Protein AF-A0A1I7KL78-F1 (afdb_monomer)

Solvent-accessible surface area (backbone atoms only — not comparable to full-atom values): 10715 Å² total; per-residue (Å²): 134,83,85,74,72,64,70,59,56,56,51,52,52,51,52,53,52,53,50,54,53,52,63,67,54,58,67,35,45,45,100,84,68,46,76,31,66,70,49,52,53,49,50,42,54,36,50,36,64,37,76,49,54,70,69,55,48,49,52,50,53,52,50,35,46,75,70,71,41,46,68,64,50,51,61,54,50,69,71,51,58,48,54,54,22,47,30,50,70,77,41,77,68,66,90,83,50,57,62,64,36,56,37,47,57,56,47,80,70,45,77,60,73,70,32,36,53,47,30,52,54,35,41,48,55,33,49,76,63,75,39,52,56,81,77,34,71,68,34,52,33,60,18,46,52,88,57,87,60,69,88,39,60,65,56,45,45,55,51,27,53,56,50,49,55,42,57,76,70,64,60,58,58,72,58,52,48,53,49,35,52,52,51,31,50,60,50,35,72,102

Nearest PDB structures (foldseek):
  1gxb-assembly2_C  TM=2.716E-01  e=6.181E+00  Saccharolobus solfataricus
  1gxb-assembly2_B-3  TM=2.527E-01  e=7.254E+00  Saccharolobus solfataricus

Secondary structure (DSSP, 8-state):
-----HHHHHHHHHHHHHHHHHHHHTTSB-TTS-B-HHHHHHHHHHHHTT-S-HHHHHHHHHHHHHTT-HHHHHHHHTTS-HHHHHHHHH-SPPTT-SSEEEEESS-SS-SHHHHHHHHHHHHHHHHHTT--TTT-GGGEEEEESS-TTTTSHHHHHHHHHHHHHHHHTT--HHHHHHHHHHHHHHHHT-

Structure (mmCIF, N/CA/C/O backbone):
data_AF-A0A1I7KL78-F1
#
_entry.id   AF-A0A1I7KL78-F1
#
loop_
_atom_site.group_PDB
_atom_site.id
_atom_site.type_symbol
_atom_site.label_atom_id
_atom_site.label_alt_id
_atom_site.label_comp_id
_atom_site.label_asym_id
_atom_site.label_entity_id
_atom_site.label_seq_id
_atom_site.pdbx_PDB_ins_code
_atom_site.Cartn_x
_atom_site.Cartn_y
_atom_site.Cartn_z
_atom_site.occupancy
_atom_site.B_iso_or_equiv
_atom_site.auth_seq_id
_atom_site.auth_comp_id
_atom_site.auth_asym_id
_atom_site.auth_atom_id
_atom_site.pdbx_PDB_model_num
ATOM 1 N N . GLU A 1 1 ? -26.137 -38.778 -2.506 1.00 41.75 1 GLU A N 1
ATOM 2 C CA . GLU A 1 1 ? -25.211 -37.646 -2.696 1.00 41.75 1 GLU A CA 1
ATOM 3 C C . GLU A 1 1 ? -25.656 -36.525 -1.766 1.00 41.75 1 GLU A C 1
ATOM 5 O O . GLU A 1 1 ? -26.797 -36.093 -1.874 1.00 41.75 1 GLU A O 1
ATOM 10 N N . LYS A 1 2 ? -24.859 -36.178 -0.748 1.00 43.00 2 LYS A N 1
ATOM 11 C CA . LYS A 1 2 ? -25.176 -35.071 0.168 1.00 43.00 2 LYS A CA 1
ATOM 12 C C . LYS A 1 2 ? -24.763 -33.779 -0.532 1.00 43.00 2 LYS A C 1
ATOM 14 O O . LYS A 1 2 ? -23.576 -33.582 -0.769 1.00 43.00 2 LYS A O 1
ATOM 19 N N . VAL A 1 3 ? -25.731 -32.928 -0.856 1.00 44.84 3 VAL A N 1
ATOM 20 C CA . VAL A 1 3 ? -25.474 -31.522 -1.177 1.00 44.84 3 VAL A CA 1
ATOM 21 C C . VAL A 1 3 ? -24.979 -30.889 0.123 1.00 44.84 3 VAL A C 1
ATOM 23 O O . VAL A 1 3 ? -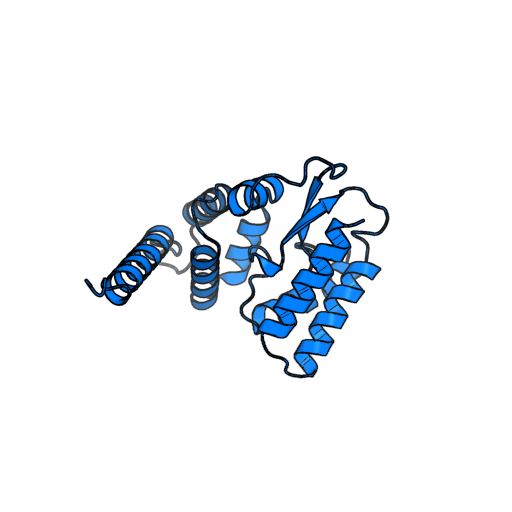25.726 -30.817 1.093 1.00 44.84 3 VAL A O 1
ATOM 26 N N . VAL A 1 4 ? -23.685 -30.580 0.191 1.00 47.75 4 VAL A N 1
ATOM 27 C CA . VAL A 1 4 ? -23.071 -29.923 1.349 1.00 47.75 4 VAL A CA 1
ATOM 28 C C . VAL A 1 4 ? -23.352 -28.426 1.233 1.00 47.75 4 VAL A C 1
ATOM 30 O O . VAL A 1 4 ? -23.023 -27.816 0.214 1.00 47.75 4 VAL A O 1
ATOM 33 N N . ASP A 1 5 ? -23.987 -27.876 2.267 1.00 52.00 5 ASP A N 1
ATOM 34 C CA . ASP A 1 5 ? -24.307 -26.461 2.472 1.00 52.00 5 ASP A CA 1
ATOM 35 C C . ASP A 1 5 ? -23.053 -25.572 2.394 1.00 52.00 5 ASP A C 1
ATOM 37 O O . ASP A 1 5 ? -22.427 -25.265 3.401 1.00 52.00 5 ASP A O 1
ATOM 41 N N . LYS A 1 6 ? -22.677 -25.125 1.190 1.00 54.12 6 LYS A N 1
ATOM 42 C CA . LYS A 1 6 ? -21.603 -24.127 1.002 1.00 54.12 6 LYS A CA 1
ATOM 43 C C . LYS A 1 6 ? -22.023 -22.697 1.363 1.00 54.12 6 LYS A C 1
ATOM 45 O O . LYS A 1 6 ? -21.169 -21.837 1.525 1.00 54.12 6 LYS A O 1
ATOM 50 N N . ALA A 1 7 ? -23.326 -22.427 1.455 1.00 54.94 7 ALA A N 1
ATOM 51 C CA . ALA A 1 7 ? -23.841 -21.080 1.701 1.00 54.94 7 ALA A CA 1
ATOM 52 C C . ALA A 1 7 ? -23.821 -20.681 3.188 1.00 54.94 7 ALA A C 1
ATOM 54 O O . ALA A 1 7 ? -23.695 -19.499 3.486 1.00 54.94 7 ALA A O 1
ATOM 55 N N . GLY A 1 8 ? -23.938 -21.646 4.109 1.00 56.44 8 GLY A N 1
ATOM 56 C CA . GLY A 1 8 ? -23.871 -21.384 5.553 1.00 56.44 8 GLY A CA 1
ATOM 57 C C . GLY A 1 8 ? -22.449 -21.081 6.028 1.00 56.44 8 GLY A C 1
ATOM 58 O O . GLY A 1 8 ? -22.243 -20.112 6.745 1.00 56.44 8 GLY A O 1
ATOM 59 N N . ASP A 1 9 ? -21.480 -21.853 5.535 1.00 60.94 9 ASP A N 1
ATOM 60 C CA . ASP A 1 9 ? -20.058 -21.759 5.897 1.00 60.94 9 ASP A CA 1
ATOM 61 C C . ASP A 1 9 ? -19.442 -20.409 5.482 1.00 60.94 9 ASP A C 1
ATOM 63 O O . ASP A 1 9 ? -18.828 -19.717 6.285 1.00 60.94 9 ASP A O 1
ATOM 67 N N . ALA A 1 10 ? -19.718 -19.957 4.252 1.00 61.25 10 ALA A N 1
ATOM 68 C CA . ALA A 1 10 ? -19.241 -18.662 3.765 1.00 61.25 10 ALA A CA 1
ATOM 69 C C . ALA A 1 10 ? -19.862 -17.468 4.515 1.00 61.25 10 ALA A C 1
ATOM 71 O O . ALA A 1 10 ? -19.206 -16.449 4.709 1.00 61.25 10 ALA A O 1
ATOM 72 N N . ALA A 1 11 ? -21.128 -17.568 4.933 1.00 59.88 11 ALA A N 1
ATOM 73 C CA . ALA A 1 11 ? -21.784 -16.502 5.689 1.00 59.88 11 ALA A CA 1
ATOM 74 C C . ALA A 1 11 ? -21.235 -16.398 7.121 1.00 59.88 11 ALA A C 1
ATOM 76 O O . ALA A 1 11 ? -21.051 -15.292 7.623 1.00 59.88 11 ALA A O 1
ATOM 77 N N . GLU A 1 12 ? -20.951 -17.532 7.763 1.00 64.50 12 GLU A N 1
ATOM 78 C CA . GLU A 1 12 ? -20.358 -17.588 9.103 1.00 64.50 12 GLU A CA 1
ATOM 79 C C . GLU A 1 12 ? -18.917 -17.051 9.097 1.00 64.50 12 GLU A C 1
ATOM 81 O O . GLU A 1 12 ? -18.569 -16.213 9.927 1.00 64.50 12 GLU A O 1
ATOM 86 N N . GLU A 1 13 ? -18.129 -17.411 8.080 1.00 64.81 13 GLU A N 1
ATOM 87 C CA . GLU A 1 13 ? -16.758 -16.925 7.886 1.00 64.81 13 GLU A CA 1
ATOM 88 C C . GLU A 1 13 ? -16.697 -15.405 7.619 1.00 64.81 13 GLU A C 1
ATOM 90 O O . GLU A 1 13 ? -15.812 -14.711 8.119 1.00 64.81 13 GLU A O 1
ATOM 95 N N . VAL A 1 14 ? -17.651 -14.850 6.858 1.00 65.50 14 VAL A N 1
ATOM 96 C CA . VAL A 1 14 ? -17.761 -13.392 6.641 1.00 65.50 14 VAL A CA 1
ATOM 97 C C . VAL A 1 14 ? -18.119 -12.664 7.940 1.00 65.50 14 VAL A C 1
ATOM 99 O O . VAL A 1 14 ? -17.516 -11.637 8.246 1.00 65.50 14 VAL A O 1
ATOM 102 N N . VAL A 1 15 ? -19.054 -13.198 8.732 1.00 68.31 15 VAL A N 1
ATOM 103 C CA . VAL A 1 15 ? -19.436 -12.606 10.027 1.00 68.31 15 VAL A CA 1
ATOM 104 C C . VAL A 1 15 ? -18.265 -12.627 11.015 1.00 68.31 15 VAL A C 1
ATOM 106 O O . VAL A 1 15 ? -18.032 -11.633 11.708 1.00 68.31 15 VAL A O 1
ATOM 109 N N . GLU A 1 16 ? -17.498 -13.719 11.061 1.00 65.94 16 GLU A N 1
ATOM 110 C CA . GLU A 1 16 ? -16.314 -13.832 11.919 1.00 65.94 16 GLU A CA 1
ATOM 111 C C . GLU A 1 16 ? -15.223 -12.819 11.521 1.00 65.94 16 GLU A C 1
ATOM 113 O O . GLU A 1 16 ? -14.715 -12.101 12.389 1.00 65.94 16 GLU A O 1
ATOM 118 N N . ARG A 1 17 ? -14.930 -12.671 10.218 1.00 69.00 17 ARG A N 1
ATOM 119 C CA . ARG A 1 17 ? -13.983 -11.662 9.694 1.00 69.00 17 ARG A CA 1
ATOM 120 C C . ARG A 1 17 ? -14.361 -10.236 10.103 1.00 69.00 17 ARG A C 1
ATOM 122 O O . ARG A 1 17 ? -13.542 -9.534 10.699 1.00 69.00 17 ARG A O 1
ATOM 129 N N . THR A 1 18 ? -15.610 -9.831 9.860 1.00 70.12 18 THR A N 1
ATOM 130 C CA . THR A 1 18 ? -16.096 -8.488 10.223 1.00 70.12 18 THR A CA 1
ATOM 131 C C . THR A 1 18 ? -15.996 -8.249 11.732 1.00 70.12 18 THR A C 1
ATOM 133 O O . THR A 1 18 ? -15.566 -7.177 12.162 1.00 70.12 18 THR A O 1
ATOM 136 N N . SER A 1 19 ? -16.299 -9.263 12.554 1.00 78.75 19 SER A N 1
ATOM 137 C CA . SER A 1 19 ? -16.204 -9.148 14.016 1.00 78.75 19 SER A CA 1
ATOM 138 C C . SER A 1 19 ? -14.773 -8.889 14.505 1.00 78.75 19 SER A C 1
ATOM 140 O O . SER A 1 19 ? -14.559 -8.055 15.386 1.00 78.75 19 SER A O 1
ATOM 142 N N . LYS A 1 20 ? -13.774 -9.529 13.884 1.00 88.50 20 LYS A N 1
ATOM 143 C CA . LYS A 1 20 ? -12.356 -9.346 14.218 1.00 88.50 20 LYS A CA 1
ATOM 144 C C . LYS A 1 20 ? -11.849 -7.955 13.840 1.00 88.50 20 LYS A C 1
ATOM 146 O O . LYS A 1 20 ? -11.108 -7.345 14.619 1.00 88.50 20 LYS A O 1
ATOM 151 N N . VAL A 1 21 ? -12.226 -7.454 12.662 1.00 91.38 21 VAL A N 1
ATOM 152 C CA . VAL A 1 21 ? -11.886 -6.089 12.232 1.00 91.38 21 VAL A CA 1
ATOM 153 C C . VAL A 1 21 ? -12.506 -5.076 13.194 1.00 91.38 21 VAL A C 1
ATOM 155 O O . VAL A 1 21 ? -11.785 -4.238 13.737 1.00 91.38 21 VAL A O 1
ATOM 158 N N . ASP A 1 22 ? -13.802 -5.192 13.485 1.00 92.00 22 ASP A N 1
ATOM 159 C CA . ASP A 1 22 ? -14.503 -4.283 14.400 1.00 92.00 22 ASP A CA 1
ATOM 160 C C . ASP A 1 22 ? -13.882 -4.270 15.804 1.00 92.00 22 ASP A C 1
ATOM 162 O O . ASP A 1 22 ? -13.634 -3.199 16.371 1.00 92.00 22 ASP A O 1
ATOM 166 N N . ASP A 1 23 ? -13.546 -5.443 16.343 1.00 90.81 23 ASP A N 1
ATOM 167 C CA . ASP A 1 23 ? -12.878 -5.562 17.640 1.00 90.81 23 ASP A CA 1
ATOM 168 C C . ASP A 1 23 ? -11.493 -4.903 17.646 1.00 90.81 23 ASP A C 1
ATOM 170 O O . ASP A 1 23 ? -11.092 -4.285 18.643 1.00 90.81 23 ASP A O 1
ATOM 174 N N . CYS A 1 24 ? -10.750 -4.996 16.539 1.00 90.75 24 CYS A N 1
ATOM 175 C CA . CYS A 1 24 ? -9.448 -4.350 16.418 1.00 90.75 24 CYS A CA 1
ATOM 176 C C . CYS A 1 24 ? -9.562 -2.821 16.372 1.00 90.75 24 CYS A C 1
ATOM 178 O O . CYS A 1 24 ? -8.748 -2.124 16.991 1.00 90.75 24 CYS A O 1
ATOM 180 N N . LEU A 1 25 ? -10.575 -2.307 15.672 1.00 93.69 25 LEU A N 1
ATOM 181 C CA . LEU A 1 25 ? -10.798 -0.871 15.488 1.00 93.69 25 LEU A CA 1
ATOM 182 C C . LEU A 1 25 ? -11.526 -0.210 16.661 1.00 93.69 25 LEU A C 1
ATOM 184 O O . LEU A 1 25 ? -11.666 1.015 16.705 1.00 93.69 25 LEU A O 1
ATOM 188 N N . LYS A 1 26 ? -11.953 -0.991 17.651 1.00 93.19 26 LYS A N 1
ATOM 189 C CA . LYS A 1 26 ? -12.603 -0.471 18.848 1.00 93.19 26 LYS A CA 1
ATOM 190 C C . LYS A 1 26 ? -11.729 0.560 19.569 1.00 93.19 26 LYS A C 1
ATOM 192 O O . LYS A 1 26 ? -10.574 0.300 19.932 1.00 93.19 26 LYS A O 1
ATOM 197 N N . ASP A 1 27 ? -12.324 1.722 19.832 1.00 92.62 27 ASP A N 1
ATOM 198 C CA . ASP A 1 27 ? -11.680 2.887 20.451 1.00 92.62 27 ASP A CA 1
ATOM 199 C C . ASP A 1 27 ? -10.468 3.412 19.654 1.00 92.62 27 ASP A C 1
ATOM 201 O O . ASP A 1 27 ? -9.531 3.965 20.236 1.00 92.62 27 ASP A O 1
ATOM 205 N N . ILE A 1 28 ? -10.441 3.210 18.326 1.00 96.19 28 ILE A N 1
ATOM 206 C CA . ILE A 1 28 ? -9.421 3.826 17.462 1.00 96.19 28 ILE A CA 1
ATOM 207 C C . ILE A 1 28 ? -9.507 5.355 17.511 1.00 96.19 28 ILE A C 1
ATOM 209 O O . ILE A 1 28 ? -8.477 6.019 17.421 1.00 96.19 28 ILE A O 1
ATOM 213 N N . LEU A 1 29 ? -10.711 5.893 17.722 1.00 95.25 29 LEU A N 1
ATOM 214 C CA . LEU A 1 29 ? -10.961 7.290 18.050 1.00 95.25 29 LEU A CA 1
ATOM 215 C C . LEU A 1 29 ? -11.264 7.435 19.543 1.00 95.25 29 LEU A C 1
ATOM 217 O O . LEU A 1 29 ? -11.992 6.622 20.119 1.00 95.25 29 LEU A O 1
ATOM 221 N N . ASP A 1 30 ? -10.725 8.482 20.162 1.00 90.69 30 ASP A N 1
ATOM 222 C CA . ASP A 1 30 ? -11.101 8.884 21.514 1.00 90.69 30 ASP A CA 1
ATOM 223 C C . ASP A 1 30 ? -12.480 9.575 21.543 1.00 90.69 30 ASP A C 1
ATOM 225 O O . ASP A 1 30 ? -13.117 9.820 20.517 1.00 90.69 30 ASP A O 1
ATOM 229 N N . THR A 1 31 ? -12.961 9.923 22.740 1.00 88.81 31 THR A N 1
ATOM 230 C CA . THR A 1 31 ? -14.261 10.597 22.920 1.00 88.81 31 THR A CA 1
ATOM 231 C C . THR A 1 31 ? -14.331 11.996 22.303 1.00 88.81 31 THR A C 1
ATOM 233 O O . THR A 1 31 ? -15.420 12.559 22.204 1.00 88.81 31 THR A O 1
ATOM 236 N N . SER A 1 32 ? -13.191 12.564 21.912 1.00 90.06 32 SER A N 1
ATOM 237 C CA . SER A 1 32 ? -13.073 13.854 21.228 1.00 90.06 32 SER A CA 1
ATOM 238 C C . SER A 1 32 ? -12.878 13.693 19.714 1.00 90.06 32 SER A C 1
ATOM 240 O O . SER A 1 32 ? -12.759 14.698 19.018 1.00 90.06 32 SER A O 1
ATOM 242 N N . GLY A 1 33 ? -12.868 12.455 19.201 1.00 89.38 33 GLY A N 1
ATOM 243 C CA . GLY A 1 33 ? -12.679 12.139 17.788 1.00 89.38 33 GLY A CA 1
ATOM 244 C C . GLY A 1 33 ? -11.219 12.095 17.331 1.00 89.38 33 GLY A C 1
ATOM 245 O O . GLY A 1 33 ? -10.984 12.011 16.130 1.00 89.38 33 GLY A O 1
ATOM 246 N N . ASN A 1 34 ? -10.235 12.140 18.237 1.00 93.06 34 ASN A N 1
ATOM 247 C CA . ASN A 1 34 ? -8.822 12.050 17.854 1.00 93.06 34 ASN A CA 1
ATOM 248 C C . ASN A 1 34 ? -8.366 10.594 17.747 1.00 93.06 34 ASN A C 1
ATOM 250 O O . ASN A 1 34 ? -8.765 9.744 18.545 1.00 93.06 34 ASN A O 1
ATOM 254 N N . VAL A 1 35 ? -7.451 10.318 16.817 1.00 95.81 35 VAL A N 1
ATOM 255 C CA . VAL A 1 35 ? -6.859 8.986 16.649 1.00 95.81 35 VAL A CA 1
ATOM 256 C C . VAL A 1 35 ? -6.004 8.605 17.861 1.00 95.81 35 VAL A C 1
ATOM 258 O O . VAL A 1 35 ? -5.062 9.305 18.241 1.00 95.81 35 VAL A O 1
ATOM 261 N N . SER A 1 36 ? -6.283 7.440 18.441 1.00 96.69 36 SER A N 1
ATOM 262 C CA . SER A 1 36 ? -5.489 6.858 19.519 1.00 96.69 36 SER A CA 1
ATOM 263 C C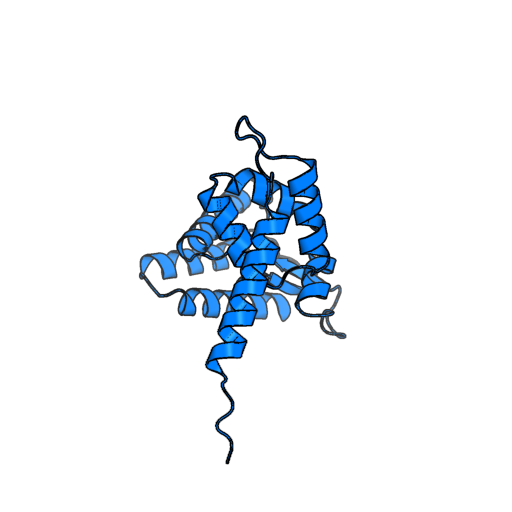 . SER A 1 36 ? -4.159 6.312 18.989 1.00 96.69 36 SER A C 1
ATOM 265 O O . SER A 1 36 ? -4.112 5.282 18.309 1.00 96.69 36 SER A O 1
ATOM 267 N N . ALA A 1 37 ? -3.056 6.974 19.357 1.00 94.88 37 ALA A N 1
ATOM 268 C CA . ALA A 1 37 ? -1.697 6.608 18.944 1.00 94.88 37 ALA A CA 1
ATOM 269 C C . ALA A 1 37 ? -1.316 5.160 19.309 1.00 94.88 37 ALA A C 1
ATOM 271 O O . ALA A 1 37 ? -0.672 4.461 18.521 1.00 94.88 37 ALA A O 1
ATOM 272 N N . ASP A 1 38 ? -1.741 4.679 20.479 1.00 95.69 38 ASP A N 1
ATOM 273 C CA . ASP A 1 38 ? -1.452 3.314 20.927 1.00 95.69 38 ASP A CA 1
ATOM 274 C C . ASP A 1 38 ? -2.206 2.269 20.100 1.00 95.69 38 ASP A C 1
ATOM 276 O O . ASP A 1 38 ? -1.643 1.228 19.736 1.00 95.69 38 ASP A O 1
ATOM 280 N N . LYS A 1 39 ? -3.474 2.552 19.778 1.00 96.75 39 LYS A N 1
ATOM 281 C CA . LYS A 1 39 ? -4.344 1.655 19.010 1.00 96.75 39 LYS A CA 1
ATOM 282 C C . LYS A 1 39 ? -3.896 1.570 17.557 1.00 96.75 39 LYS A C 1
ATOM 284 O O . LYS A 1 39 ? -3.666 0.463 17.076 1.00 96.75 39 LYS A O 1
ATOM 289 N N . ILE A 1 40 ? -3.661 2.706 16.899 1.00 97.19 40 ILE A N 1
ATOM 290 C CA . ILE A 1 40 ? -3.192 2.731 15.506 1.00 97.19 40 ILE A CA 1
ATOM 291 C C . ILE A 1 40 ? -1.794 2.100 15.366 1.00 97.19 40 ILE A C 1
ATOM 293 O O . ILE A 1 40 ? -1.547 1.322 14.445 1.00 97.19 40 ILE A O 1
ATOM 297 N N . SER A 1 41 ? -0.907 2.304 16.349 1.00 97.31 41 SER A N 1
ATOM 298 C CA . SER A 1 41 ? 0.396 1.624 16.396 1.00 97.31 41 SER A CA 1
ATOM 299 C C . SER A 1 41 ? 0.260 0.113 16.597 1.00 97.31 41 SER A C 1
ATOM 301 O O . SER A 1 41 ? 1.065 -0.666 16.079 1.00 97.31 41 SER A O 1
ATOM 303 N N . LYS A 1 42 ? -0.723 -0.336 17.390 1.00 97.25 42 LYS A N 1
ATOM 304 C CA . LYS A 1 42 ? -1.012 -1.764 17.576 1.00 97.25 42 LYS A CA 1
ATOM 305 C C . LYS A 1 42 ? -1.559 -2.380 16.289 1.00 97.25 42 LYS A C 1
ATOM 307 O O . LYS A 1 42 ? -1.053 -3.433 15.911 1.00 97.25 42 LYS A O 1
ATOM 312 N N . LEU A 1 43 ? -2.492 -1.706 15.616 1.00 98.06 43 LEU A N 1
ATOM 313 C CA . LEU A 1 43 ? -3.022 -2.110 14.314 1.00 98.06 43 LEU A CA 1
ATOM 314 C C . LEU A 1 43 ? -1.895 -2.265 13.286 1.00 98.06 43 LEU A C 1
ATOM 316 O O . LEU A 1 43 ? -1.740 -3.341 12.717 1.00 98.06 43 LEU A O 1
ATOM 320 N N . ARG A 1 44 ? -1.023 -1.254 13.151 1.00 98.31 44 ARG A N 1
ATOM 321 C CA . ARG A 1 44 ? 0.154 -1.306 12.267 1.00 98.31 44 ARG A CA 1
ATOM 322 C C . ARG A 1 44 ? 1.003 -2.555 12.491 1.00 98.31 44 ARG A C 1
ATOM 324 O O . ARG A 1 44 ? 1.415 -3.217 11.543 1.00 98.31 44 ARG A O 1
ATOM 331 N N . ARG A 1 45 ? 1.306 -2.857 13.758 1.00 98.19 45 ARG A N 1
ATOM 332 C CA . ARG A 1 45 ? 2.120 -4.026 14.124 1.00 98.19 45 ARG A CA 1
ATOM 333 C C . ARG A 1 45 ? 1.419 -5.341 13.796 1.00 98.19 45 ARG A C 1
ATOM 335 O O . ARG A 1 45 ? 2.120 -6.282 13.449 1.00 98.19 45 ARG A O 1
ATOM 342 N N . GLY A 1 46 ? 0.095 -5.409 13.931 1.00 98.00 46 GLY A N 1
ATOM 343 C CA . GLY A 1 46 ? -0.677 -6.594 13.557 1.00 98.00 46 GLY A CA 1
ATOM 344 C C . GLY A 1 46 ? -0.696 -6.809 12.045 1.00 98.00 46 GLY A C 1
ATOM 345 O O . GLY A 1 46 ? -0.358 -7.892 11.580 1.00 98.00 46 GLY A O 1
ATOM 346 N N . ILE A 1 47 ? -0.955 -5.747 11.274 1.00 98.25 47 ILE A N 1
ATOM 347 C CA . ILE A 1 47 ? -0.886 -5.774 9.803 1.00 98.25 47 ILE A CA 1
ATOM 348 C C . ILE A 1 47 ? 0.493 -6.258 9.338 1.00 98.25 47 ILE A C 1
ATOM 350 O O . ILE A 1 47 ? 0.581 -7.217 8.582 1.00 98.25 47 ILE A O 1
ATOM 354 N N . GLN A 1 48 ? 1.585 -5.682 9.856 1.00 98.38 48 GLN A N 1
ATOM 355 C CA . GLN A 1 48 ? 2.945 -6.108 9.490 1.00 98.38 48 GLN A CA 1
ATOM 356 C C . GLN A 1 48 ? 3.213 -7.598 9.771 1.00 98.38 48 GLN A C 1
ATOM 358 O O . GLN A 1 48 ? 3.987 -8.223 9.048 1.00 98.38 48 GLN A O 1
ATOM 363 N N . LYS A 1 49 ? 2.601 -8.167 10.814 1.00 97.62 49 LYS A N 1
ATOM 364 C CA . LYS A 1 49 ? 2.770 -9.575 11.199 1.00 97.62 49 LYS A CA 1
ATOM 365 C C . LYS A 1 49 ? 1.930 -10.551 10.374 1.00 97.62 49 LYS A C 1
ATOM 367 O O . LYS A 1 49 ? 2.106 -11.753 10.546 1.00 97.62 49 LYS A O 1
ATOM 372 N N . GLY A 1 50 ? 1.052 -10.055 9.502 1.00 95.81 50 GLY A N 1
ATOM 373 C CA . GLY A 1 50 ? 0.084 -10.889 8.792 1.00 95.81 50 GLY A CA 1
ATOM 374 C C . GLY A 1 50 ? -1.069 -11.351 9.686 1.00 95.81 50 GLY A C 1
ATOM 375 O O . GLY A 1 50 ? -1.675 -12.381 9.416 1.00 95.81 50 GLY A O 1
ATOM 376 N N . ASP A 1 51 ? -1.391 -10.605 10.754 1.00 96.62 51 ASP A N 1
ATOM 377 C CA . ASP A 1 51 ? -2.556 -10.912 11.598 1.00 96.62 51 ASP A CA 1
ATOM 378 C C . ASP A 1 51 ? -3.884 -10.695 10.838 1.00 96.62 51 ASP A C 1
ATOM 380 O O . ASP A 1 51 ? -4.937 -11.112 11.318 1.00 96.62 51 ASP A O 1
ATOM 384 N N . PHE A 1 52 ? -3.846 -10.042 9.671 1.00 96.88 52 PHE A N 1
ATOM 385 C CA . PHE A 1 52 ? -4.985 -9.730 8.809 1.00 96.88 52 PHE A CA 1
ATOM 386 C C . PHE A 1 52 ? -4.700 -10.183 7.374 1.00 96.88 52 PHE A C 1
ATOM 388 O O . PHE A 1 52 ? -3.601 -9.976 6.868 1.00 96.88 52 PHE A O 1
ATOM 395 N N . SER A 1 53 ? -5.702 -10.771 6.728 1.00 96.00 53 SER A N 1
ATOM 396 C CA . SER A 1 53 ? -5.729 -11.048 5.288 1.00 96.00 53 SER A CA 1
ATOM 397 C C . SER A 1 53 ? -5.883 -9.762 4.465 1.00 96.00 53 SER A C 1
ATOM 399 O O . SER A 1 53 ? -6.266 -8.722 5.001 1.00 96.00 53 SER A O 1
ATOM 401 N N . PHE A 1 54 ? -5.627 -9.820 3.153 1.00 95.38 54 PHE A N 1
ATOM 402 C CA . PHE A 1 54 ? -5.819 -8.660 2.272 1.00 95.38 54 PHE A CA 1
ATOM 403 C C . PHE A 1 54 ? -7.266 -8.143 2.273 1.00 95.38 54 PHE A C 1
ATOM 405 O O . PHE A 1 54 ? -7.463 -6.931 2.313 1.00 95.38 54 PHE A O 1
ATOM 412 N N . ASP A 1 55 ? -8.266 -9.029 2.329 1.00 95.06 55 ASP A N 1
ATOM 413 C CA . ASP A 1 55 ? -9.678 -8.634 2.430 1.00 95.06 55 ASP A CA 1
ATOM 414 C C . ASP A 1 55 ? -9.975 -7.883 3.739 1.00 95.06 55 ASP A C 1
ATOM 416 O O . ASP A 1 55 ? -10.627 -6.839 3.724 1.00 95.06 55 ASP A O 1
ATOM 420 N N . GLU A 1 56 ? -9.449 -8.360 4.873 1.00 96.88 56 GLU A N 1
ATOM 421 C CA . GLU A 1 56 ? -9.594 -7.669 6.164 1.00 96.88 56 GLU A CA 1
ATOM 422 C C . GLU A 1 56 ? -8.853 -6.324 6.171 1.00 96.88 56 GLU A C 1
ATOM 424 O O . GLU A 1 56 ? -9.342 -5.350 6.740 1.00 96.88 56 GLU A O 1
ATOM 429 N N . ILE A 1 57 ? -7.681 -6.241 5.534 1.00 97.69 57 ILE A N 1
ATOM 430 C CA . ILE A 1 57 ? -6.929 -4.987 5.394 1.00 97.69 57 ILE A CA 1
ATOM 431 C C . ILE A 1 57 ? -7.707 -3.992 4.534 1.00 97.69 57 ILE A C 1
ATOM 433 O O . ILE A 1 57 ? -7.804 -2.823 4.904 1.00 97.69 57 ILE A O 1
ATOM 437 N N . LYS A 1 58 ? -8.308 -4.445 3.431 1.00 96.12 58 LYS A N 1
ATOM 438 C CA . LYS A 1 58 ? -9.179 -3.614 2.600 1.00 96.12 58 LYS A CA 1
ATOM 439 C C . LYS A 1 58 ? -10.366 -3.085 3.406 1.00 96.12 58 LYS A C 1
ATOM 441 O O . LYS A 1 58 ? -10.622 -1.883 3.383 1.00 96.12 58 LYS A O 1
ATOM 446 N N . GLU A 1 59 ? -11.034 -3.949 4.172 1.00 96.44 59 GLU A N 1
ATOM 447 C CA . GLU A 1 59 ? -12.128 -3.547 5.065 1.00 96.44 59 GLU A CA 1
ATOM 448 C C . GLU A 1 59 ? -11.660 -2.514 6.107 1.00 96.44 59 GLU A C 1
ATOM 450 O O . GLU A 1 59 ? -12.343 -1.515 6.352 1.00 96.44 59 GLU A O 1
ATOM 455 N N . ILE A 1 60 ? -10.476 -2.708 6.700 1.00 97.44 60 ILE A N 1
ATOM 456 C CA . ILE A 1 60 ? -9.864 -1.738 7.616 1.00 97.44 60 ILE A CA 1
ATOM 457 C C . ILE A 1 60 ? -9.678 -0.388 6.914 1.00 97.44 60 ILE A C 1
ATOM 459 O O . ILE A 1 60 ? -10.126 0.626 7.449 1.00 97.44 60 ILE A O 1
ATOM 463 N N . SER A 1 61 ? -9.065 -0.354 5.731 1.00 96.94 61 SER A N 1
ATOM 464 C CA . SER A 1 61 ? -8.812 0.887 4.988 1.00 96.94 61 SER A CA 1
ATOM 465 C C . SER A 1 61 ? -10.106 1.613 4.606 1.00 96.94 61 SER A C 1
ATOM 467 O O . SER A 1 61 ? -10.199 2.833 4.770 1.00 96.94 61 SER A O 1
ATOM 469 N N . GLU A 1 62 ? -11.143 0.878 4.196 1.00 96.12 62 GLU A N 1
ATOM 470 C CA . GLU A 1 62 ? -12.480 1.432 3.947 1.00 96.12 62 GLU A CA 1
ATOM 471 C C . GLU A 1 62 ? -13.084 2.047 5.220 1.00 96.12 62 GLU A C 1
ATOM 473 O O . GLU A 1 62 ? -13.587 3.175 5.190 1.00 96.12 62 GLU A O 1
ATOM 478 N N . LYS A 1 63 ? -12.991 1.364 6.369 1.00 96.31 63 LYS A N 1
ATOM 479 C CA . LYS A 1 63 ? -13.468 1.901 7.656 1.00 96.31 63 LYS A CA 1
ATOM 480 C C . LYS A 1 63 ? -12.688 3.145 8.085 1.00 96.31 63 LYS A C 1
ATOM 482 O O . LYS A 1 63 ? -13.310 4.106 8.530 1.00 96.31 63 LYS A O 1
ATOM 487 N N . MET A 1 64 ? -11.366 3.177 7.912 1.00 96.31 64 MET A N 1
ATOM 488 C CA . MET A 1 64 ? -10.545 4.365 8.205 1.00 96.31 64 MET A CA 1
ATOM 489 C C . MET A 1 64 ? -10.951 5.558 7.339 1.00 96.31 64 MET A C 1
ATOM 491 O O . MET A 1 64 ? -11.066 6.677 7.844 1.00 96.31 64 MET A O 1
ATOM 495 N N . SER A 1 65 ? -11.243 5.309 6.060 1.00 95.38 65 SER A N 1
ATOM 496 C CA . SER A 1 65 ? -11.759 6.332 5.152 1.00 95.38 65 SER A CA 1
ATOM 497 C C . SER A 1 65 ? -13.141 6.831 5.568 1.00 95.38 65 SER A C 1
ATOM 499 O O . SER A 1 65 ? -13.371 8.038 5.598 1.00 95.38 65 SER A O 1
ATOM 501 N N . ASN A 1 66 ? -14.049 5.934 5.961 1.00 95.25 66 ASN A N 1
ATOM 502 C CA . ASN A 1 66 ? -15.385 6.302 6.445 1.00 95.25 66 ASN A CA 1
ATOM 503 C C . ASN A 1 66 ? -15.348 7.091 7.764 1.00 95.25 66 ASN A C 1
ATOM 505 O O . ASN A 1 66 ? -16.236 7.902 8.025 1.00 95.25 66 ASN A O 1
ATOM 509 N N . LEU A 1 67 ? -14.318 6.873 8.583 1.00 95.06 67 LEU A N 1
ATOM 510 C CA . LEU A 1 67 ? -14.047 7.645 9.797 1.00 95.06 67 LEU A CA 1
ATOM 511 C C . LEU A 1 67 ? -13.359 8.994 9.518 1.00 95.06 67 LEU A C 1
ATOM 513 O O . LEU A 1 67 ? -13.236 9.802 10.436 1.00 95.06 67 LEU A O 1
ATOM 517 N N . GLY A 1 68 ? -12.921 9.252 8.282 1.00 95.62 68 GLY A N 1
ATOM 518 C CA . GLY A 1 68 ? -12.250 10.494 7.894 1.00 95.62 68 GLY A CA 1
ATOM 519 C C . GLY A 1 68 ? -10.799 10.610 8.368 1.00 95.62 68 G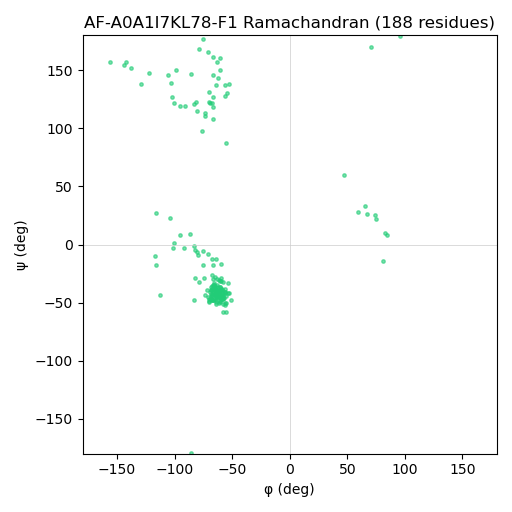LY A C 1
ATOM 520 O O . GLY A 1 68 ? -10.297 11.725 8.455 1.00 95.62 68 GLY A O 1
ATOM 521 N N . ILE A 1 69 ? -10.134 9.487 8.668 1.00 96.62 69 ILE A N 1
ATOM 522 C CA . ILE A 1 69 ? -8.765 9.440 9.226 1.00 96.62 69 ILE A CA 1
ATOM 523 C C . ILE A 1 69 ? -7.753 8.762 8.291 1.00 96.62 69 ILE A C 1
ATOM 525 O O . ILE A 1 69 ? -6.772 8.158 8.732 1.00 96.62 69 ILE A O 1
ATOM 529 N N . THR A 1 70 ? -8.005 8.812 6.980 1.00 95.62 70 THR A N 1
ATOM 530 C CA . THR A 1 70 ? -7.154 8.184 5.957 1.00 95.62 70 THR A CA 1
ATOM 531 C C . THR A 1 70 ? -5.708 8.671 6.034 1.00 95.62 70 THR A C 1
ATOM 533 O O . THR A 1 70 ? -4.786 7.867 5.920 1.00 95.62 70 THR A O 1
ATOM 536 N N . GLU A 1 71 ? -5.484 9.968 6.255 1.00 94.56 71 GLU A N 1
ATOM 537 C CA . GLU A 1 71 ? -4.132 10.537 6.288 1.00 94.56 71 GLU A CA 1
ATOM 538 C C . GLU A 1 71 ? -3.333 10.048 7.505 1.00 94.56 71 GLU A C 1
ATOM 540 O O . GLU A 1 71 ? -2.174 9.643 7.367 1.00 94.56 71 GLU A O 1
ATOM 545 N N . GLU A 1 72 ? -3.945 10.033 8.692 1.00 97.00 72 GLU A N 1
ATOM 546 C CA . GLU A 1 72 ? -3.346 9.509 9.920 1.00 97.00 72 GLU A CA 1
ATOM 547 C C . GLU A 1 72 ? -3.070 8.010 9.806 1.00 97.00 72 GLU A C 1
ATOM 549 O O . GLU A 1 72 ? -1.983 7.552 10.178 1.00 97.00 72 GLU A O 1
ATOM 554 N N . PHE A 1 73 ? -4.031 7.262 9.254 1.00 97.56 73 PHE A N 1
ATOM 555 C CA . PHE A 1 73 ? -3.898 5.836 8.983 1.00 97.56 73 PHE A CA 1
ATOM 556 C C . PHE A 1 73 ? -2.713 5.550 8.061 1.00 97.56 73 PHE A C 1
ATOM 558 O O . PHE A 1 73 ? -1.776 4.856 8.463 1.00 97.56 73 PHE A O 1
ATOM 565 N N . GLU A 1 74 ? -2.693 6.134 6.864 1.00 96.62 74 GLU A N 1
ATOM 566 C CA . GLU A 1 74 ? -1.621 5.912 5.894 1.00 96.62 74 GLU A CA 1
ATOM 567 C C . GLU A 1 74 ? -0.260 6.375 6.428 1.00 96.62 74 GLU A C 1
ATOM 569 O O . GLU A 1 74 ? 0.747 5.692 6.232 1.00 96.62 74 GLU A O 1
ATOM 574 N N . SER A 1 75 ? -0.202 7.509 7.132 1.00 96.50 75 SER A N 1
ATOM 575 C CA . SER A 1 75 ? 1.029 8.010 7.756 1.00 96.50 75 SER A CA 1
ATOM 576 C C . SER A 1 75 ? 1.620 7.005 8.750 1.00 96.50 75 SER A C 1
ATOM 578 O O . SER A 1 75 ? 2.836 6.773 8.763 1.00 96.50 75 SER A O 1
ATOM 580 N N . GLU A 1 76 ? 0.773 6.351 9.549 1.00 97.88 76 GLU A N 1
ATOM 581 C CA . GLU A 1 76 ? 1.215 5.283 10.441 1.00 97.88 76 GLU A CA 1
ATOM 582 C C . GLU A 1 76 ? 1.615 4.029 9.648 1.00 97.88 76 GLU A C 1
ATOM 584 O O . GLU A 1 76 ? 2.722 3.519 9.842 1.00 97.88 76 GLU A O 1
ATOM 589 N N . MET A 1 77 ? 0.796 3.563 8.698 1.00 98.25 77 MET A N 1
ATOM 590 C CA . MET A 1 77 ? 1.086 2.362 7.895 1.00 98.25 77 MET A CA 1
ATOM 591 C C . MET A 1 77 ? 2.372 2.488 7.074 1.00 98.25 77 MET A C 1
ATOM 593 O O . MET A 1 77 ? 3.119 1.519 6.926 1.00 98.25 77 MET A O 1
ATOM 597 N N . LYS A 1 78 ? 2.739 3.695 6.634 1.00 97.56 78 LYS A N 1
ATOM 598 C CA . LYS A 1 78 ? 4.007 3.946 5.931 1.00 97.56 78 LYS A CA 1
ATOM 599 C C . LYS A 1 78 ? 5.254 3.584 6.752 1.00 97.56 78 LYS A C 1
ATOM 601 O O . LYS A 1 78 ? 6.326 3.416 6.155 1.00 97.56 78 LYS A O 1
ATOM 606 N N . LYS A 1 79 ? 5.132 3.426 8.077 1.00 97.88 79 LYS A N 1
ATOM 607 C CA . LYS A 1 79 ? 6.200 2.993 9.002 1.00 97.88 79 LYS A CA 1
ATOM 608 C C . LYS A 1 79 ? 6.377 1.469 9.068 1.00 97.88 79 LYS A C 1
ATOM 610 O O . LYS A 1 79 ? 7.227 0.996 9.822 1.00 97.88 79 LYS A O 1
ATOM 615 N N . ILE A 1 80 ? 5.570 0.695 8.343 1.00 98.31 80 ILE A N 1
ATOM 616 C CA . ILE A 1 80 ? 5.712 -0.762 8.239 1.00 98.31 80 ILE A CA 1
ATOM 617 C C . ILE A 1 80 ? 7.053 -1.131 7.594 1.00 98.31 80 ILE A C 1
ATOM 619 O O . ILE A 1 80 ? 7.532 -0.470 6.666 1.00 98.31 80 ILE A O 1
ATOM 623 N N . ASN A 1 81 ? 7.648 -2.220 8.082 1.00 98.31 81 ASN A N 1
ATOM 624 C CA . ASN A 1 81 ? 8.681 -2.936 7.348 1.00 98.31 81 ASN A CA 1
ATOM 625 C C . ASN A 1 81 ? 8.018 -3.762 6.238 1.00 98.31 81 ASN A C 1
ATOM 627 O O . ASN A 1 81 ? 7.521 -4.859 6.484 1.00 98.31 81 ASN A O 1
ATOM 631 N N . PHE A 1 82 ? 8.007 -3.226 5.018 1.00 98.12 82 PHE A N 1
ATOM 632 C CA . PHE A 1 82 ? 7.285 -3.837 3.901 1.00 98.12 82 PHE A CA 1
ATOM 633 C C . PHE A 1 82 ? 7.873 -5.169 3.435 1.00 98.12 82 PHE A C 1
ATOM 635 O O . PHE A 1 82 ? 7.127 -6.006 2.945 1.00 98.12 82 PHE A O 1
ATOM 642 N N . GLY A 1 83 ? 9.174 -5.407 3.636 1.00 98.12 83 GLY A N 1
ATOM 643 C CA . GLY A 1 83 ? 9.758 -6.721 3.362 1.00 98.12 83 GLY A CA 1
ATOM 644 C C . GLY A 1 83 ? 9.234 -7.794 4.321 1.00 98.12 83 GLY A C 1
ATOM 645 O O . GLY A 1 83 ? 8.970 -8.916 3.910 1.00 98.12 83 GLY A O 1
ATOM 646 N N . GLU A 1 84 ? 9.041 -7.455 5.597 1.00 98.31 84 GLU A N 1
ATOM 647 C CA . GLU A 1 84 ? 8.425 -8.374 6.562 1.00 98.31 84 GLU A CA 1
ATOM 648 C C . GLU A 1 84 ? 6.931 -8.562 6.277 1.00 98.31 84 GLU A C 1
ATOM 650 O O . GLU A 1 84 ? 6.465 -9.695 6.240 1.00 98.31 84 GLU A O 1
ATOM 655 N N . TYR A 1 85 ? 6.214 -7.467 6.011 1.00 98.56 85 TYR A N 1
ATOM 656 C CA . TYR A 1 85 ? 4.798 -7.497 5.645 1.00 98.56 85 TYR A CA 1
ATOM 657 C C . TYR A 1 85 ? 4.546 -8.394 4.432 1.00 98.56 85 TYR A C 1
ATOM 659 O O . TYR A 1 85 ? 3.841 -9.388 4.559 1.00 98.56 85 TYR A O 1
ATOM 667 N N . LEU A 1 86 ? 5.187 -8.115 3.291 1.00 98.19 86 LEU A N 1
ATOM 668 C CA . LEU A 1 86 ? 4.974 -8.886 2.066 1.00 98.19 86 LEU A CA 1
ATOM 669 C C . LEU A 1 86 ? 5.353 -10.359 2.257 1.00 98.19 86 LEU A C 1
ATOM 671 O O . LEU A 1 86 ? 4.649 -11.246 1.789 1.00 98.19 86 LEU A O 1
ATOM 675 N N . LYS A 1 87 ? 6.407 -10.633 3.037 1.00 98.38 87 LYS A N 1
ATOM 676 C CA . LYS A 1 87 ? 6.787 -12.005 3.382 1.00 98.38 87 LYS A CA 1
ATOM 677 C C . LYS A 1 87 ? 5.712 -12.741 4.177 1.00 98.38 87 LYS A C 1
ATOM 679 O O . LYS A 1 87 ? 5.525 -13.936 3.962 1.00 98.38 87 LYS A O 1
ATOM 684 N N . ASN A 1 88 ? 5.052 -12.064 5.110 1.00 98.00 88 ASN A N 1
ATOM 685 C CA . ASN A 1 88 ? 3.983 -12.661 5.906 1.00 98.00 88 ASN A CA 1
ATOM 686 C C . ASN A 1 88 ? 2.690 -12.837 5.095 1.00 98.00 88 ASN A C 1
ATOM 688 O O . ASN A 1 88 ? 1.941 -13.766 5.381 1.00 98.00 88 ASN A O 1
ATOM 692 N N . MET A 1 89 ? 2.455 -11.988 4.089 1.00 97.38 89 MET A N 1
ATOM 693 C CA . MET A 1 89 ? 1.260 -12.048 3.240 1.00 97.38 89 MET A CA 1
ATOM 694 C C . MET A 1 89 ? 1.382 -13.066 2.096 1.00 97.38 89 MET A C 1
ATOM 696 O O . MET A 1 89 ? 0.484 -13.878 1.902 1.00 97.38 89 MET A O 1
ATOM 700 N N . GLU A 1 90 ? 2.494 -13.055 1.359 1.00 95.50 90 GLU A N 1
ATOM 701 C CA . GLU A 1 90 ? 2.670 -13.834 0.118 1.00 95.50 90 GLU A CA 1
ATOM 702 C C . GLU A 1 90 ? 3.780 -14.891 0.203 1.00 95.50 90 GLU A C 1
ATOM 704 O O . GLU A 1 90 ? 3.917 -15.743 -0.675 1.00 95.50 90 GLU A O 1
ATOM 709 N N . GLY A 1 91 ? 4.580 -14.865 1.269 1.00 97.25 91 GLY A N 1
ATOM 710 C CA . GLY A 1 91 ? 5.747 -15.726 1.420 1.00 97.25 91 GLY A CA 1
ATOM 711 C C . GLY A 1 91 ? 7.063 -15.064 0.991 1.00 97.25 91 GLY A C 1
ATOM 712 O O . GLY A 1 91 ? 7.114 -13.885 0.629 1.00 97.25 91 GLY A O 1
ATOM 713 N N . PRO A 1 92 ? 8.186 -15.796 1.111 1.00 97.94 92 PRO A N 1
ATOM 714 C CA . PRO A 1 92 ? 9.508 -15.249 0.829 1.00 97.94 92 PRO A CA 1
ATOM 715 C C . PRO A 1 92 ? 9.661 -14.837 -0.648 1.00 97.94 92 PRO A C 1
ATOM 717 O O . PRO A 1 92 ? 8.973 -15.386 -1.508 1.00 97.94 92 PRO A O 1
ATOM 720 N N . PRO A 1 93 ? 10.594 -13.917 -0.958 1.00 97.69 93 PRO A N 1
ATOM 721 C CA . PRO A 1 93 ? 10.932 -13.603 -2.343 1.00 97.69 93 PRO A CA 1
ATOM 722 C C . PRO A 1 93 ? 11.467 -14.837 -3.090 1.00 97.69 93 PRO A C 1
ATOM 724 O O . PRO A 1 93 ? 11.958 -15.769 -2.441 1.00 97.69 93 PRO A O 1
ATOM 727 N N . PRO A 1 94 ? 11.451 -14.828 -4.437 1.00 96.19 94 PRO A N 1
ATOM 728 C CA . PRO A 1 94 ? 12.088 -15.868 -5.243 1.00 96.19 94 PRO A CA 1
ATOM 729 C C . PRO A 1 94 ? 13.559 -16.085 -4.855 1.00 96.19 94 PRO A C 1
ATOM 731 O O . PRO A 1 94 ? 14.289 -15.121 -4.613 1.00 96.19 94 PRO A O 1
ATOM 734 N N . GLU A 1 95 ? 13.995 -17.347 -4.788 1.00 95.56 95 GLU A N 1
ATOM 735 C CA . GLU A 1 95 ? 15.327 -17.720 -4.276 1.00 95.56 95 GLU A CA 1
ATOM 736 C C . GLU A 1 95 ? 16.487 -17.156 -5.112 1.00 95.56 95 GLU A C 1
ATOM 738 O O . GLU A 1 95 ? 17.569 -16.899 -4.584 1.00 95.56 95 GLU A O 1
ATOM 743 N N . ASP A 1 96 ? 16.268 -16.959 -6.410 1.00 95.12 96 ASP A N 1
ATOM 744 C CA . ASP A 1 96 ? 17.240 -16.453 -7.377 1.00 95.12 96 ASP A CA 1
ATOM 745 C C . ASP A 1 96 ? 17.196 -14.925 -7.552 1.00 95.12 96 ASP A C 1
ATOM 747 O O . ASP A 1 96 ? 18.036 -14.361 -8.259 1.00 95.12 96 ASP A O 1
ATOM 751 N N . MET A 1 97 ? 16.269 -14.232 -6.881 1.00 96.62 97 MET A N 1
ATOM 752 C CA . MET A 1 97 ? 16.145 -12.780 -6.975 1.00 96.62 97 MET A CA 1
ATOM 753 C C . MET A 1 97 ? 17.324 -12.083 -6.289 1.00 96.62 97 MET A C 1
ATOM 755 O O . MET A 1 97 ? 17.574 -12.239 -5.092 1.00 96.62 97 MET A O 1
ATOM 759 N N . PHE A 1 98 ? 18.043 -11.250 -7.040 1.00 93.50 98 PHE A N 1
ATOM 760 C CA . PHE A 1 98 ? 19.147 -10.467 -6.497 1.00 93.50 98 PHE A CA 1
ATOM 761 C C . PHE A 1 98 ? 18.638 -9.385 -5.536 1.00 93.50 98 PHE A C 1
ATOM 763 O O . PHE A 1 98 ? 17.891 -8.499 -5.938 1.00 93.50 98 PHE A O 1
ATOM 770 N N . ASN A 1 99 ? 19.107 -9.410 -4.282 1.00 95.44 99 ASN A N 1
ATOM 771 C CA . ASN A 1 99 ? 18.838 -8.372 -3.278 1.00 95.44 99 ASN A CA 1
ATOM 772 C C . ASN A 1 99 ? 17.341 -7.980 -3.202 1.00 95.44 99 ASN A C 1
ATOM 774 O O . ASN A 1 99 ? 16.994 -6.831 -3.483 1.00 95.44 99 ASN A O 1
ATOM 778 N N . PRO A 1 100 ? 16.438 -8.923 -2.886 1.00 97.56 100 PRO A N 1
ATOM 779 C CA . PRO A 1 100 ? 15.003 -8.706 -3.006 1.00 97.56 100 PRO A CA 1
ATOM 780 C C . PRO A 1 100 ? 14.495 -7.653 -2.017 1.00 97.56 100 PRO A C 1
ATOM 782 O O . PRO A 1 100 ? 14.950 -7.564 -0.873 1.00 97.56 100 PRO A O 1
ATOM 785 N N . HIS A 1 101 ? 13.496 -6.886 -2.440 1.00 97.62 101 HIS A N 1
ATOM 786 C CA . HIS A 1 101 ? 12.740 -5.982 -1.579 1.00 97.62 101 HIS A CA 1
ATOM 787 C C . HIS A 1 101 ? 11.263 -5.966 -1.971 1.00 97.62 101 HIS A C 1
ATOM 789 O O . HIS A 1 101 ? 10.911 -6.278 -3.108 1.00 97.62 101 HIS A O 1
ATOM 795 N N . ALA A 1 102 ? 10.411 -5.578 -1.022 1.00 97.94 102 ALA A N 1
ATOM 796 C CA . ALA A 1 102 ? 9.023 -5.257 -1.310 1.00 97.94 102 ALA A CA 1
ATOM 797 C C . ALA A 1 102 ? 8.976 -3.906 -2.033 1.00 97.94 102 ALA A C 1
ATOM 799 O O . ALA A 1 102 ? 9.346 -2.872 -1.465 1.00 97.94 102 ALA A O 1
ATOM 800 N N . HIS A 1 103 ? 8.567 -3.942 -3.293 1.00 97.69 103 HIS A N 1
ATOM 801 C CA . HIS A 1 103 ? 8.507 -2.800 -4.184 1.00 97.69 103 HIS A CA 1
ATOM 802 C C . HIS A 1 103 ? 7.071 -2.310 -4.308 1.00 97.69 103 HIS A C 1
ATOM 804 O O . HIS A 1 103 ? 6.179 -3.078 -4.658 1.00 97.69 103 HIS A O 1
ATOM 810 N N . HIS A 1 104 ? 6.864 -1.021 -4.056 1.00 98.19 104 HIS A N 1
ATOM 811 C CA . HIS A 1 104 ? 5.596 -0.358 -4.335 1.00 98.19 104 HIS A CA 1
ATOM 812 C C . HIS A 1 104 ? 5.544 0.063 -5.804 1.00 98.19 104 HIS A C 1
ATOM 814 O O . HIS A 1 104 ? 6.375 0.867 -6.222 1.00 98.19 104 HIS A O 1
ATOM 820 N N . ILE A 1 105 ? 4.559 -0.425 -6.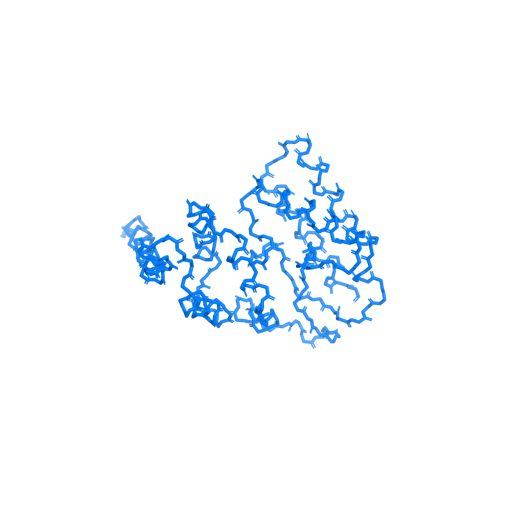560 1.00 98.31 105 ILE A N 1
ATOM 821 C CA . ILE A 1 105 ? 4.389 -0.118 -7.993 1.00 98.31 105 ILE A CA 1
ATOM 822 C C . ILE A 1 105 ? 4.179 1.387 -8.215 1.00 98.31 105 ILE A C 1
ATOM 824 O O . ILE A 1 105 ? 4.880 2.010 -9.011 1.00 98.31 105 ILE A O 1
ATOM 828 N N . VAL A 1 106 ? 3.256 1.993 -7.464 1.00 98.06 106 VAL A N 1
ATOM 829 C CA . VAL A 1 106 ? 3.224 3.446 -7.253 1.00 98.06 106 VAL A CA 1
ATOM 830 C C . VAL A 1 106 ? 3.949 3.707 -5.948 1.00 98.06 106 VAL A C 1
ATOM 832 O O . VAL A 1 106 ? 3.515 3.218 -4.910 1.00 98.06 106 VAL A O 1
ATOM 835 N N . PHE A 1 107 ? 5.046 4.467 -5.969 1.00 97.75 107 PHE A N 1
ATOM 836 C CA . PHE A 1 107 ? 5.892 4.576 -4.781 1.00 97.75 107 PHE A CA 1
ATOM 837 C C . PHE A 1 107 ? 5.109 5.049 -3.555 1.00 97.75 107 PHE A C 1
ATOM 839 O O . PHE A 1 107 ? 4.347 6.013 -3.601 1.00 97.75 107 PHE A O 1
ATOM 846 N N . LYS A 1 108 ? 5.379 4.410 -2.414 1.00 95.19 108 LYS A N 1
ATOM 847 C CA . LYS A 1 108 ? 4.840 4.802 -1.107 1.00 95.19 108 LYS A CA 1
ATOM 848 C C . LYS A 1 108 ? 5.087 6.280 -0.791 1.00 95.19 108 LYS A C 1
ATOM 850 O O . LYS A 1 108 ? 4.227 6.959 -0.228 1.00 95.19 108 LYS A O 1
ATOM 855 N N . ASN A 1 109 ? 6.294 6.736 -1.129 1.00 93.75 109 ASN A N 1
ATOM 856 C CA . ASN A 1 109 ? 6.798 8.094 -0.961 1.00 93.75 109 ASN A CA 1
ATOM 857 C C . ASN A 1 109 ? 7.578 8.504 -2.219 1.00 93.75 109 ASN A C 1
ATOM 859 O O . ASN A 1 109 ? 8.197 7.656 -2.856 1.00 93.75 109 ASN A O 1
ATOM 863 N N . GLY A 1 110 ? 7.622 9.802 -2.521 1.00 94.25 110 GLY A N 1
ATOM 864 C CA . GLY A 1 110 ? 8.468 10.359 -3.580 1.00 94.25 110 GLY A CA 1
ATOM 865 C C . GLY A 1 110 ? 9.687 11.111 -3.035 1.00 94.25 110 GLY A C 1
ATOM 866 O O . GLY A 1 110 ? 9.597 11.788 -2.005 1.00 94.25 110 GLY A O 1
ATOM 867 N N . ASN A 1 111 ? 10.812 11.041 -3.750 1.00 94.56 111 ASN A N 1
ATOM 868 C CA . ASN A 1 111 ? 11.997 11.859 -3.499 1.00 94.56 111 ASN A CA 1
ATOM 869 C C . ASN A 1 111 ? 11.944 13.156 -4.316 1.00 94.56 111 ASN A C 1
ATOM 871 O O . ASN A 1 111 ? 11.951 13.148 -5.548 1.00 94.56 111 ASN A O 1
ATOM 875 N N . GLY A 1 112 ? 11.940 14.289 -3.613 1.00 97.06 112 GLY A N 1
ATOM 876 C CA . GLY A 1 112 ? 11.837 15.608 -4.232 1.00 97.06 112 GLY A CA 1
ATOM 877 C C . GLY A 1 112 ? 10.450 15.898 -4.814 1.00 97.06 112 GLY A C 1
ATOM 878 O O . GLY A 1 112 ? 9.592 15.024 -4.923 1.00 97.06 112 GLY A O 1
ATOM 879 N N . ALA A 1 113 ? 10.235 17.157 -5.197 1.00 97.56 113 ALA A N 1
ATOM 880 C CA . ALA A 1 113 ? 8.910 17.659 -5.563 1.00 97.56 113 ALA A CA 1
ATOM 881 C C . ALA A 1 113 ? 8.271 16.902 -6.742 1.00 97.56 113 ALA A C 1
ATOM 883 O O . ALA A 1 113 ? 7.077 16.627 -6.721 1.00 97.56 113 ALA A O 1
ATOM 884 N N . VAL A 1 114 ? 9.066 16.519 -7.748 1.00 97.81 114 VAL A N 1
ATOM 885 C CA . VAL A 1 114 ? 8.549 15.862 -8.960 1.00 97.81 114 VAL A CA 1
ATOM 886 C C . VAL A 1 114 ? 7.997 14.468 -8.658 1.00 97.81 114 VAL A C 1
ATOM 888 O O . VAL A 1 114 ? 6.884 14.158 -9.067 1.00 97.81 114 VAL A O 1
ATOM 891 N N . GLN A 1 115 ? 8.736 13.628 -7.922 1.00 98.19 115 GLN A N 1
ATOM 892 C CA . GLN A 1 115 ? 8.216 12.307 -7.556 1.00 98.19 115 GLN A CA 1
ATOM 893 C C . GLN A 1 115 ? 7.055 12.417 -6.574 1.00 98.19 115 GLN A C 1
ATOM 895 O O . GLN A 1 115 ? 6.124 11.632 -6.666 1.00 98.19 115 GLN A O 1
ATOM 900 N N . GLN A 1 116 ? 7.093 13.368 -5.638 1.00 98.25 116 GLN A N 1
ATOM 901 C CA . GLN A 1 116 ? 6.008 13.550 -4.670 1.00 98.25 116 GLN A CA 1
ATOM 902 C C . GLN A 1 116 ? 4.686 13.899 -5.352 1.00 98.25 116 GLN A C 1
ATOM 904 O O . GLN A 1 116 ? 3.654 13.346 -4.982 1.00 98.25 116 GLN A O 1
ATOM 909 N N . GLU A 1 117 ? 4.724 14.757 -6.370 1.00 98.38 117 GLU A N 1
ATOM 910 C CA . GLU A 1 117 ? 3.536 15.110 -7.143 1.00 98.38 117 GLU A CA 1
ATOM 911 C C . GLU A 1 117 ? 3.017 13.917 -7.963 1.00 98.38 117 GLU A C 1
ATOM 913 O O . GLU A 1 117 ? 1.826 13.620 -7.922 1.00 98.38 117 GLU A O 1
ATOM 918 N N . LEU A 1 118 ? 3.907 13.159 -8.614 1.00 98.62 118 LEU A N 1
ATOM 919 C CA . LEU A 1 118 ? 3.526 11.929 -9.321 1.00 98.62 118 LEU A CA 1
ATOM 920 C C . LEU A 1 118 ? 2.924 10.878 -8.376 1.00 98.62 118 LEU A C 1
ATOM 922 O O . LEU A 1 118 ? 1.884 10.302 -8.680 1.00 98.62 118 LEU A O 1
ATOM 926 N N . VAL A 1 119 ? 3.542 10.653 -7.212 1.00 98.44 119 VAL A N 1
ATOM 927 C CA . VAL A 1 119 ? 3.017 9.745 -6.182 1.00 98.44 119 VAL A CA 1
ATOM 928 C C . VAL A 1 119 ? 1.627 10.189 -5.748 1.00 98.44 119 VAL A C 1
ATOM 930 O O . VAL A 1 119 ? 0.716 9.369 -5.710 1.00 98.44 119 VAL A O 1
ATOM 933 N N . LYS A 1 120 ? 1.433 11.481 -5.469 1.00 98.25 120 LYS A N 1
ATOM 934 C CA . LYS A 1 120 ? 0.124 12.016 -5.087 1.00 98.25 120 LYS A CA 1
ATOM 935 C C . LYS A 1 120 ? -0.934 11.733 -6.156 1.00 98.25 120 LYS A C 1
ATOM 937 O O . LYS A 1 120 ? -2.017 11.271 -5.807 1.00 98.25 120 LYS A O 1
ATOM 942 N N . GLN A 1 121 ? -0.616 11.974 -7.428 1.00 98.44 121 GLN A N 1
ATOM 943 C CA . GLN A 1 121 ? -1.528 11.726 -8.549 1.00 98.44 121 GLN A CA 1
ATOM 944 C C . GLN A 1 121 ? -1.863 10.238 -8.697 1.00 98.44 121 GLN A C 1
ATOM 946 O O . GLN A 1 121 ? -3.036 9.877 -8.696 1.00 98.44 121 GLN A O 1
ATOM 951 N N . GLY A 1 122 ? -0.856 9.360 -8.735 1.00 98.56 122 GLY A N 1
ATOM 952 C CA . GLY A 1 122 ? -1.081 7.917 -8.853 1.00 98.56 122 GLY A CA 1
ATOM 953 C C . GLY A 1 122 ? -1.888 7.352 -7.686 1.00 98.56 122 GLY A C 1
ATOM 954 O O . GLY A 1 122 ? -2.846 6.615 -7.892 1.00 98.56 122 GLY A O 1
ATOM 955 N N . GLN A 1 123 ? -1.558 7.747 -6.453 1.00 98.50 123 GLN A N 1
ATOM 956 C CA . GLN A 1 123 ? -2.298 7.305 -5.270 1.00 98.50 123 GLN A CA 1
ATOM 957 C C . GLN A 1 123 ? -3.733 7.850 -5.238 1.00 98.50 123 GLN A C 1
ATOM 959 O O . GLN A 1 123 ? -4.606 7.201 -4.670 1.00 98.50 123 GLN A O 1
ATOM 964 N N . ALA A 1 124 ? -4.004 9.027 -5.813 1.00 98.12 124 ALA A N 1
ATOM 965 C CA . ALA A 1 124 ? -5.372 9.529 -5.948 1.00 98.12 124 ALA A CA 1
ATOM 966 C C . ALA A 1 124 ? -6.203 8.620 -6.864 1.00 98.12 124 ALA A C 1
ATOM 968 O O . ALA A 1 124 ? -7.271 8.178 -6.448 1.00 98.12 124 ALA A O 1
ATOM 969 N N . VAL A 1 125 ? -5.662 8.248 -8.031 1.00 98.44 125 VAL A N 1
ATOM 970 C CA . VAL A 1 125 ? -6.319 7.306 -8.953 1.00 98.44 125 VAL A CA 1
ATOM 971 C C . VAL A 1 125 ? -6.596 5.969 -8.266 1.00 98.44 125 VAL A C 1
ATOM 973 O O . VAL A 1 125 ? -7.711 5.472 -8.327 1.00 98.44 125 VAL A O 1
ATOM 976 N N . LEU A 1 126 ? -5.628 5.397 -7.542 1.00 98.38 126 LEU A N 1
ATOM 977 C CA . LEU A 1 126 ? -5.845 4.129 -6.829 1.00 98.38 126 LEU A CA 1
ATOM 978 C C . LEU A 1 126 ? -7.034 4.197 -5.854 1.00 98.38 126 LEU A C 1
ATOM 980 O O . LEU A 1 126 ? -7.864 3.286 -5.831 1.00 98.38 126 LEU A O 1
ATOM 984 N N . ARG A 1 127 ? -7.175 5.306 -5.115 1.00 97.00 127 ARG A N 1
ATOM 985 C CA . ARG A 1 127 ? -8.295 5.500 -4.181 1.00 97.00 127 ARG A CA 1
ATOM 986 C C . ARG A 1 127 ? -9.648 5.615 -4.888 1.00 97.00 127 ARG A C 1
ATOM 988 O O . ARG A 1 127 ? -10.627 5.101 -4.356 1.00 97.00 127 ARG A O 1
ATOM 995 N N . GLU A 1 128 ? -9.719 6.215 -6.080 1.00 96.56 128 GLU A N 1
ATOM 996 C CA . GLU A 1 128 ? -10.957 6.256 -6.887 1.00 96.56 128 GLU A CA 1
ATOM 997 C C . GLU A 1 128 ? -11.469 4.850 -7.238 1.00 96.56 128 GLU A C 1
ATOM 999 O O . GLU A 1 128 ? -12.674 4.631 -7.350 1.00 96.56 128 GLU A O 1
ATOM 1004 N N . TYR A 1 129 ? -10.554 3.886 -7.339 1.00 97.00 129 TYR A N 1
ATOM 1005 C CA . TYR A 1 129 ? -10.841 2.481 -7.617 1.00 97.00 129 TYR A CA 1
ATOM 1006 C C . TYR A 1 129 ? -10.940 1.603 -6.358 1.00 97.00 129 TYR A C 1
ATOM 1008 O O . TYR A 1 129 ? -11.049 0.379 -6.466 1.00 97.00 129 TYR A O 1
ATOM 1016 N N . GLY A 1 130 ? -10.920 2.206 -5.163 1.00 95.56 130 GLY A N 1
ATOM 1017 C CA . GLY A 1 130 ? -10.983 1.483 -3.891 1.00 95.56 130 GLY A CA 1
ATOM 1018 C C . GLY A 1 130 ? -9.745 0.624 -3.608 1.00 95.56 130 GLY A C 1
ATOM 1019 O O . GLY A 1 130 ? -9.851 -0.384 -2.912 1.00 95.56 130 GLY A O 1
ATOM 1020 N N . ILE A 1 131 ? -8.592 0.990 -4.175 1.00 97.62 131 ILE A N 1
ATOM 1021 C CA . ILE A 1 131 ? -7.308 0.315 -3.964 1.00 97.62 131 ILE A CA 1
ATOM 1022 C C . ILE A 1 131 ? -6.504 1.125 -2.945 1.00 97.62 131 ILE A C 1
ATOM 1024 O O . ILE A 1 131 ? -6.220 2.307 -3.159 1.00 97.62 131 ILE A O 1
ATOM 1028 N N . ASP A 1 132 ? -6.121 0.488 -1.836 1.00 98.00 132 ASP A N 1
ATOM 1029 C CA . ASP A 1 132 ? -5.239 1.101 -0.842 1.00 98.00 132 ASP A CA 1
ATOM 1030 C C . ASP A 1 132 ? -3.834 1.304 -1.449 1.00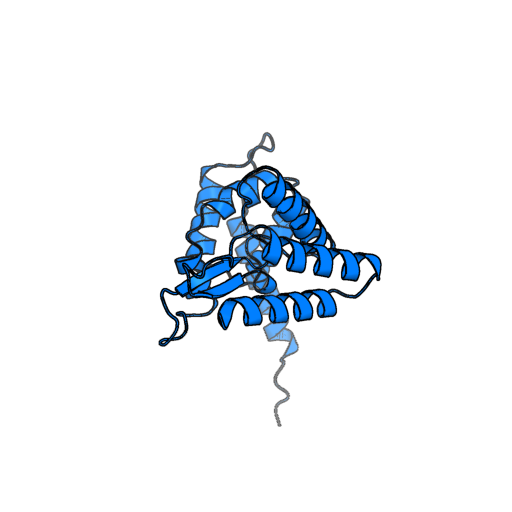 98.00 132 ASP A C 1
ATOM 1032 O O . ASP A 1 132 ? -3.166 0.330 -1.802 1.00 98.00 132 ASP A O 1
ATOM 1036 N N . PRO A 1 133 ? -3.339 2.550 -1.558 1.00 98.12 133 PRO A N 1
ATOM 1037 C CA . PRO A 1 133 ? -2.071 2.828 -2.228 1.00 98.12 133 PRO A CA 1
ATOM 1038 C C . PRO A 1 133 ? -0.825 2.360 -1.460 1.00 98.12 133 PRO A C 1
ATOM 1040 O O . PRO A 1 133 ? 0.292 2.481 -1.969 1.00 98.12 133 PRO A O 1
ATOM 1043 N N . ILE A 1 134 ? -0.982 1.905 -0.218 1.00 98.44 134 ILE A N 1
ATOM 1044 C CA . ILE A 1 134 ? 0.100 1.568 0.707 1.00 98.44 134 ILE A CA 1
ATOM 1045 C C . ILE A 1 134 ? 0.142 0.069 0.992 1.00 98.44 134 ILE A C 1
ATOM 1047 O O . ILE A 1 134 ? 1.242 -0.491 1.043 1.00 98.44 134 ILE A O 1
ATOM 1051 N N . LEU A 1 135 ? -1.019 -0.549 1.218 1.00 98.25 135 LEU A N 1
ATOM 1052 C CA . LEU A 1 135 ? -1.139 -1.905 1.760 1.00 98.25 135 LEU A CA 1
ATOM 1053 C C . LEU A 1 135 ? -1.770 -2.926 0.817 1.00 98.25 135 LEU A C 1
ATOM 1055 O O . LEU A 1 135 ? -1.627 -4.119 1.092 1.00 98.25 135 LEU A O 1
ATOM 1059 N N . ALA A 1 136 ? -2.471 -2.489 -0.232 1.00 97.50 136 ALA A N 1
ATOM 1060 C CA . ALA A 1 136 ? -3.194 -3.408 -1.103 1.00 97.50 136 ALA A CA 1
ATOM 1061 C C . ALA A 1 136 ? -2.250 -4.418 -1.777 1.00 97.50 136 ALA A C 1
ATOM 1063 O O . ALA A 1 136 ? -1.083 -4.117 -2.044 1.00 97.50 136 ALA A O 1
ATOM 1064 N N . GLU A 1 137 ? -2.768 -5.611 -2.058 1.00 96.75 137 GLU A N 1
ATOM 1065 C CA . GLU A 1 137 ? -2.033 -6.667 -2.763 1.00 96.75 137 GLU A CA 1
ATOM 1066 C C . GLU A 1 137 ? -1.557 -6.162 -4.130 1.00 96.75 137 GLU A C 1
ATOM 1068 O O . GLU A 1 137 ? -0.403 -6.330 -4.515 1.00 96.75 137 GLU A O 1
ATOM 1073 N N . GLU A 1 138 ? -2.416 -5.422 -4.833 1.00 97.38 138 GLU A N 1
ATOM 1074 C CA . GLU A 1 138 ? -2.170 -4.971 -6.199 1.00 97.38 138 GLU A CA 1
ATOM 1075 C C . GLU A 1 138 ? -1.024 -3.959 -6.314 1.00 97.38 138 GLU A C 1
ATOM 1077 O O . GLU A 1 138 ? -0.525 -3.734 -7.416 1.00 97.38 138 GLU A O 1
ATOM 1082 N N . VAL A 1 139 ? -0.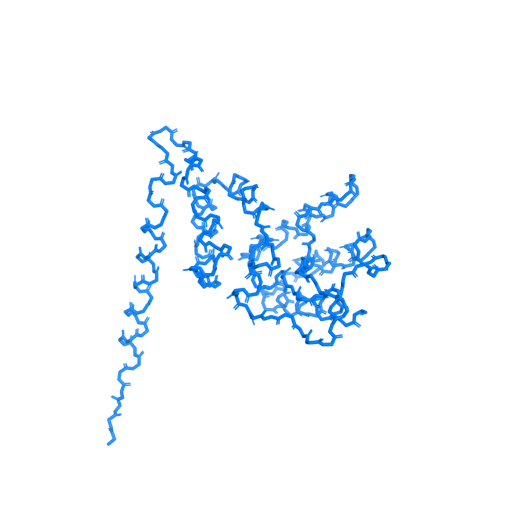609 -3.317 -5.216 1.00 97.88 139 VAL A N 1
ATOM 1083 C CA . VAL A 1 139 ? 0.395 -2.240 -5.245 1.00 97.88 139 VAL A CA 1
ATOM 1084 C C . VAL A 1 139 ? 1.789 -2.695 -4.828 1.00 97.88 139 VAL A C 1
ATOM 1086 O O . VAL A 1 139 ? 2.720 -1.885 -4.882 1.00 97.88 139 VAL A O 1
ATOM 1089 N N . LEU A 1 140 ? 1.955 -3.959 -4.431 1.00 97.81 140 LEU A N 1
ATOM 1090 C CA . LEU A 1 140 ? 3.205 -4.518 -3.924 1.00 97.81 140 LEU A CA 1
ATOM 1091 C C . LEU A 1 140 ? 3.669 -5.719 -4.749 1.00 97.81 140 LEU A C 1
ATOM 1093 O O . LEU A 1 140 ? 2.884 -6.477 -5.297 1.00 97.81 140 LEU A O 1
ATOM 1097 N N . THR A 1 141 ? 4.985 -5.885 -4.850 1.00 98.00 141 THR A N 1
ATOM 1098 C CA . THR A 1 141 ? 5.603 -7.074 -5.449 1.00 98.00 141 THR A CA 1
ATOM 1099 C C . THR A 1 141 ? 7.013 -7.261 -4.909 1.00 98.00 141 THR A C 1
ATOM 1101 O O . THR A 1 141 ? 7.674 -6.295 -4.517 1.00 98.00 141 THR A O 1
ATOM 1104 N N . TRP A 1 142 ? 7.533 -8.485 -4.955 1.00 98.50 142 TRP A N 1
ATOM 1105 C CA . TRP A 1 142 ? 8.971 -8.702 -4.843 1.00 98.50 142 TRP A CA 1
ATOM 1106 C C . TRP A 1 142 ? 9.685 -8.193 -6.096 1.00 98.50 142 TRP A C 1
ATOM 1108 O O . TRP A 1 142 ? 9.286 -8.517 -7.219 1.00 98.50 142 TRP A O 1
ATOM 1118 N N . ALA A 1 143 ? 10.746 -7.411 -5.906 1.00 97.81 143 ALA A N 1
ATOM 1119 C CA . ALA A 1 143 ? 11.620 -6.960 -6.983 1.00 97.81 143 ALA A CA 1
ATOM 1120 C C . ALA A 1 143 ? 13.088 -6.890 -6.531 1.00 97.81 143 ALA A C 1
ATOM 1122 O O . ALA A 1 143 ? 13.359 -6.689 -5.337 1.00 97.81 143 ALA A O 1
ATOM 1123 N N . PRO A 1 144 ? 14.054 -7.008 -7.456 1.00 97.00 144 PRO A N 1
ATOM 1124 C CA . PRO A 1 144 ? 15.458 -6.793 -7.140 1.00 97.00 144 PRO A CA 1
ATOM 1125 C C . PRO A 1 144 ? 15.690 -5.343 -6.719 1.00 97.00 144 PRO A C 1
ATOM 1127 O O . PRO A 1 144 ? 15.135 -4.416 -7.301 1.00 97.00 144 PRO A O 1
ATOM 1130 N N . ASN A 1 145 ? 16.492 -5.130 -5.680 1.00 95.44 145 ASN A N 1
ATOM 1131 C CA . ASN A 1 145 ? 16.827 -3.797 -5.190 1.00 95.44 145 ASN A CA 1
ATOM 1132 C C . ASN A 1 145 ? 18.197 -3.343 -5.707 1.00 95.44 145 ASN A C 1
ATOM 1134 O O . ASN A 1 145 ? 19.125 -4.135 -5.879 1.00 95.44 145 ASN A O 1
ATOM 1138 N N . GLY A 1 146 ? 18.355 -2.030 -5.870 1.00 89.94 146 GLY A N 1
ATOM 1139 C CA . GLY A 1 146 ? 19.597 -1.413 -6.334 1.00 89.94 146 GLY A CA 1
ATOM 1140 C C . GLY A 1 146 ? 19.757 -1.385 -7.854 1.00 89.94 146 GLY A C 1
ATOM 1141 O O . GLY A 1 146 ? 20.822 -0.991 -8.328 1.00 89.94 146 GLY A O 1
ATOM 1142 N N . ILE A 1 147 ? 18.72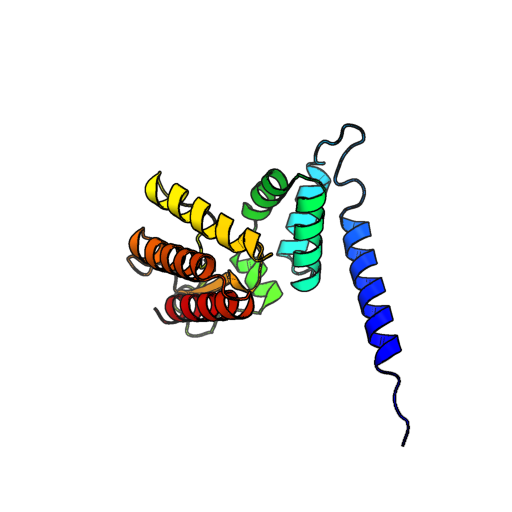1 -1.744 -8.620 1.00 92.81 147 ILE A N 1
ATOM 1143 C CA . ILE A 1 147 ? 18.727 -1.593 -10.077 1.00 92.81 147 ILE A CA 1
ATOM 1144 C C . ILE A 1 147 ? 18.728 -0.095 -10.434 1.00 92.81 147 ILE A C 1
ATOM 1146 O O . ILE A 1 147 ? 17.811 0.636 -10.033 1.00 92.81 147 ILE A O 1
ATOM 1150 N N . PRO A 1 148 ? 19.728 0.400 -11.193 1.00 91.38 148 PRO A N 1
ATOM 1151 C CA . PRO A 1 148 ? 19.788 1.800 -11.591 1.00 91.38 148 PRO A CA 1
ATOM 1152 C C . PRO A 1 148 ? 18.509 2.256 -12.297 1.00 91.38 148 PRO A C 1
ATOM 1154 O O . PRO A 1 148 ? 18.019 1.618 -13.225 1.00 91.38 148 PRO A O 1
ATOM 1157 N N . GLY A 1 149 ? 17.960 3.381 -11.843 1.00 90.88 149 GLY A N 1
ATOM 1158 C CA . GLY A 1 149 ? 16.771 3.990 -12.434 1.00 90.88 149 GLY A CA 1
ATOM 1159 C C . GLY A 1 149 ? 15.433 3.388 -11.998 1.00 90.88 149 GLY A C 1
ATOM 1160 O O . GLY A 1 149 ? 14.426 4.049 -12.183 1.00 90.88 149 GLY A O 1
ATOM 1161 N N . GLN A 1 150 ? 15.368 2.209 -11.369 1.00 89.44 150 GLN A N 1
ATOM 1162 C CA . GLN A 1 150 ? 14.084 1.583 -10.989 1.00 89.44 150 GLN A CA 1
ATOM 1163 C C . GLN A 1 150 ? 13.236 2.444 -10.037 1.00 89.44 150 GLN A C 1
ATOM 1165 O O . GLN A 1 150 ? 12.016 2.445 -10.134 1.00 89.44 150 GLN A O 1
ATOM 1170 N N . HIS A 1 151 ? 13.887 3.233 -9.179 1.00 92.94 151 HIS A N 1
ATOM 1171 C CA . HIS A 1 151 ? 13.241 4.198 -8.285 1.00 92.94 151 HIS A CA 1
ATOM 1172 C C . HIS A 1 151 ? 13.381 5.661 -8.763 1.00 92.94 151 HIS A C 1
ATOM 1174 O O . HIS A 1 151 ? 13.337 6.588 -7.948 1.00 92.94 151 HIS A O 1
ATOM 1180 N N . SER A 1 152 ? 13.616 5.897 -10.063 1.00 95.06 152 SER A N 1
ATOM 1181 C CA . SER A 1 152 ? 13.715 7.251 -10.634 1.00 95.06 152 SER A CA 1
ATOM 1182 C C . SER A 1 152 ? 12.348 7.823 -11.022 1.00 95.06 152 SER A C 1
ATOM 1184 O O . SER A 1 152 ? 11.299 7.240 -10.760 1.00 95.06 152 SER A O 1
ATOM 1186 N N . VAL A 1 153 ? 12.346 9.043 -11.562 1.00 97.38 153 VAL A N 1
ATOM 1187 C CA . VAL A 1 153 ? 11.124 9.752 -11.963 1.00 97.38 153 VAL A CA 1
ATOM 1188 C C . VAL A 1 153 ? 10.454 9.071 -13.155 1.00 97.38 153 VAL A C 1
ATOM 1190 O O . VAL A 1 153 ? 9.232 9.021 -13.210 1.00 97.38 153 VAL A O 1
ATOM 1193 N N . GLU A 1 154 ? 11.231 8.565 -14.107 1.00 96.62 154 GLU A N 1
ATOM 1194 C CA . GLU A 1 154 ? 10.730 8.076 -15.391 1.00 96.62 154 GLU A CA 1
ATOM 1195 C C . GLU A 1 154 ? 9.878 6.806 -15.248 1.00 96.62 154 GLU A C 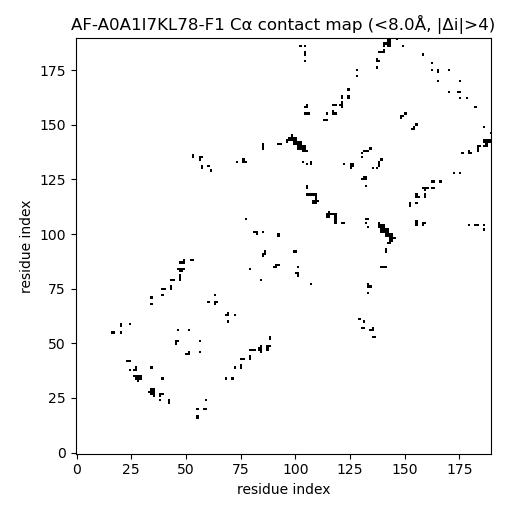1
ATOM 1197 O O . GLU A 1 154 ? 8.759 6.826 -15.757 1.00 96.62 154 GLU A O 1
ATOM 1202 N N . PRO A 1 155 ? 10.295 5.751 -14.512 1.00 95.25 155 PRO A N 1
ATOM 1203 C CA . PRO A 1 155 ? 9.425 4.594 -14.300 1.00 95.25 155 PRO A CA 1
ATOM 1204 C C . PRO A 1 155 ? 8.172 4.939 -13.498 1.00 95.25 155 PRO A C 1
ATOM 1206 O O . PRO A 1 155 ? 7.090 4.464 -13.820 1.00 95.25 155 PRO A O 1
ATOM 1209 N N . LEU A 1 156 ? 8.295 5.808 -12.488 1.00 98.25 156 LEU A N 1
ATOM 1210 C CA . LEU A 1 156 ? 7.131 6.269 -11.733 1.00 98.25 156 LEU A CA 1
ATOM 1211 C C . LEU A 1 156 ? 6.148 7.020 -12.639 1.00 98.25 156 LEU A C 1
ATOM 1213 O O . LEU A 1 156 ? 4.944 6.806 -12.543 1.00 98.25 156 LEU A O 1
ATOM 1217 N N . ARG A 1 157 ? 6.651 7.882 -13.529 1.00 98.44 157 ARG A N 1
ATOM 1218 C CA . ARG A 1 157 ? 5.827 8.607 -14.500 1.00 98.44 157 ARG A CA 1
ATOM 1219 C C . ARG A 1 157 ? 5.088 7.644 -15.424 1.00 98.44 157 ARG A C 1
ATOM 1221 O O . ARG A 1 157 ? 3.894 7.822 -15.602 1.00 98.44 157 ARG A O 1
ATOM 1228 N N . GLU A 1 158 ? 5.759 6.618 -15.946 1.00 98.00 158 GLU A N 1
ATOM 1229 C CA . GLU A 1 158 ? 5.130 5.606 -16.807 1.00 98.00 158 GLU A CA 1
ATOM 1230 C C . GLU A 1 158 ? 3.956 4.902 -16.105 1.00 98.00 158 GLU A C 1
ATOM 1232 O O . GLU A 1 158 ? 2.878 4.759 -16.687 1.00 98.00 158 GLU A O 1
ATOM 1237 N N . VAL A 1 159 ? 4.130 4.516 -14.836 1.00 98.38 159 VAL A N 1
ATOM 1238 C CA . VAL A 1 159 ? 3.051 3.911 -14.041 1.00 98.38 159 VAL A CA 1
ATOM 1239 C C . VAL A 1 159 ? 1.909 4.907 -13.822 1.00 98.38 159 VAL A C 1
ATOM 1241 O O . VAL A 1 159 ? 0.749 4.568 -14.047 1.00 98.38 159 VAL A O 1
ATOM 1244 N N . VAL A 1 160 ? 2.218 6.133 -13.390 1.00 98.69 160 VAL A N 1
ATOM 1245 C CA . VAL A 1 160 ? 1.207 7.146 -13.041 1.00 98.69 160 VAL A CA 1
ATOM 1246 C C . VAL A 1 160 ? 0.417 7.596 -14.268 1.00 98.69 160 VAL A C 1
ATOM 1248 O O . VAL A 1 160 ? -0.809 7.603 -14.218 1.00 98.69 160 VAL A O 1
ATOM 1251 N N . GLU A 1 161 ? 1.082 7.914 -15.378 1.00 98.56 161 GLU A N 1
ATOM 1252 C CA . GLU A 1 161 ? 0.414 8.300 -16.627 1.00 98.56 161 GLU A CA 1
ATOM 1253 C C . GLU A 1 161 ? -0.458 7.157 -17.160 1.00 98.56 161 GLU A C 1
ATOM 1255 O O . GLU A 1 161 ? -1.593 7.393 -17.566 1.00 98.56 161 GLU A O 1
ATOM 1260 N N . GLY A 1 162 ? 0.014 5.908 -17.071 1.00 98.31 162 GLY A N 1
ATOM 1261 C CA . GLY A 1 162 ? -0.778 4.745 -17.466 1.00 98.31 162 GLY A CA 1
ATOM 1262 C C . GLY A 1 162 ? -2.017 4.506 -16.593 1.00 98.31 162 GLY A C 1
ATOM 1263 O O . GLY A 1 162 ? -3.034 4.032 -17.110 1.00 98.31 162 GLY A O 1
ATOM 1264 N N . LEU A 1 163 ? -1.960 4.826 -15.295 1.00 98.50 163 LEU A N 1
ATOM 1265 C CA . LEU A 1 163 ? -3.125 4.797 -14.401 1.00 98.50 163 LEU A CA 1
ATOM 1266 C C . LEU A 1 163 ? -4.113 5.919 -14.735 1.00 98.50 163 LEU A C 1
ATOM 1268 O O . LEU A 1 163 ? -5.307 5.653 -14.864 1.00 98.50 163 LEU A O 1
ATOM 1272 N N . VAL A 1 164 ? -3.619 7.147 -14.910 1.00 98.19 164 VAL A N 1
ATOM 1273 C CA . VAL A 1 164 ? -4.445 8.320 -15.238 1.00 98.19 164 VAL A CA 1
ATOM 1274 C C . VAL A 1 164 ? -5.175 8.119 -16.562 1.00 98.19 164 VAL A C 1
ATOM 1276 O O . VAL A 1 164 ? -6.389 8.274 -16.606 1.00 98.19 164 VAL A O 1
ATOM 1279 N N . GLU A 1 165 ? -4.476 7.685 -17.613 1.00 97.94 165 GLU A N 1
ATOM 1280 C CA . GLU A 1 165 ? -5.079 7.418 -18.925 1.00 97.94 165 GLU A CA 1
ATOM 1281 C C . GLU A 1 165 ? -6.250 6.425 -18.813 1.00 97.94 165 GLU A C 1
ATOM 1283 O O . GLU A 1 165 ? -7.327 6.634 -19.369 1.00 97.94 165 GLU A O 1
ATOM 1288 N N . ARG A 1 166 ? -6.071 5.346 -18.043 1.00 97.25 166 ARG A N 1
ATOM 1289 C CA . ARG A 1 166 ? -7.119 4.341 -17.805 1.00 97.25 166 ARG A CA 1
ATOM 1290 C C . ARG A 1 166 ? -8.319 4.919 -17.062 1.00 97.25 166 ARG A C 1
ATOM 1292 O O . ARG A 1 166 ? -9.454 4.646 -17.459 1.00 97.25 166 ARG A O 1
ATOM 1299 N N . ALA A 1 167 ? -8.069 5.715 -16.027 1.00 95.69 167 ALA A N 1
ATOM 1300 C CA . ALA A 1 167 ? -9.117 6.397 -15.279 1.00 95.69 167 ALA A CA 1
ATOM 1301 C C . ALA A 1 167 ? -9.909 7.368 -16.172 1.00 95.69 167 ALA A C 1
ATOM 1303 O O . ALA A 1 167 ? -11.139 7.364 -16.148 1.00 95.69 167 ALA A O 1
ATOM 1304 N N . GLU A 1 168 ? -9.230 8.122 -17.042 1.00 96.00 168 GLU A N 1
ATOM 1305 C CA . GLU A 1 168 ? -9.861 9.031 -18.009 1.00 96.00 168 GLU A CA 1
ATOM 1306 C C . GLU A 1 168 ? -10.734 8.296 -19.037 1.00 96.00 168 GLU A C 1
ATOM 1308 O O . GLU A 1 168 ? -11.793 8.797 -19.426 1.00 96.00 168 GLU A O 1
ATOM 1313 N N . PHE A 1 169 ? -10.343 7.085 -19.446 1.00 95.44 169 PHE A N 1
ATOM 1314 C CA . PHE A 1 169 ? -11.174 6.223 -20.293 1.00 95.44 169 PHE A CA 1
ATOM 1315 C C . PHE A 1 169 ? -12.339 5.553 -19.546 1.00 95.44 169 PHE A C 1
ATOM 1317 O O . PHE A 1 169 ? -13.171 4.904 -20.187 1.00 95.44 169 PHE A O 1
ATOM 1324 N N . GLY A 1 170 ? -12.430 5.707 -18.221 1.00 91.50 170 GLY A N 1
ATOM 1325 C CA . GLY A 1 170 ? -13.504 5.143 -17.405 1.00 91.50 170 GLY A CA 1
ATOM 1326 C C . GLY A 1 170 ? -13.501 3.615 -17.376 1.00 91.50 170 GLY A C 1
ATOM 1327 O O . GLY A 1 170 ? -14.571 3.001 -17.345 1.00 91.50 170 GLY A O 1
ATOM 1328 N N . VAL A 1 171 ? -12.319 2.990 -17.439 1.00 94.19 171 VAL A N 1
ATOM 1329 C CA . VAL A 1 171 ? -12.203 1.524 -17.360 1.00 94.19 171 VAL A CA 1
ATOM 1330 C C . VAL A 1 171 ? -12.613 1.015 -15.975 1.00 94.19 171 VAL A C 1
ATOM 1332 O O . VAL A 1 171 ? -12.646 1.779 -15.010 1.00 94.19 171 VAL A O 1
ATOM 1335 N N . GLY A 1 172 ? -12.923 -0.277 -15.861 1.00 96.00 172 GLY A N 1
ATOM 1336 C CA . GLY A 1 172 ? -13.264 -0.899 -1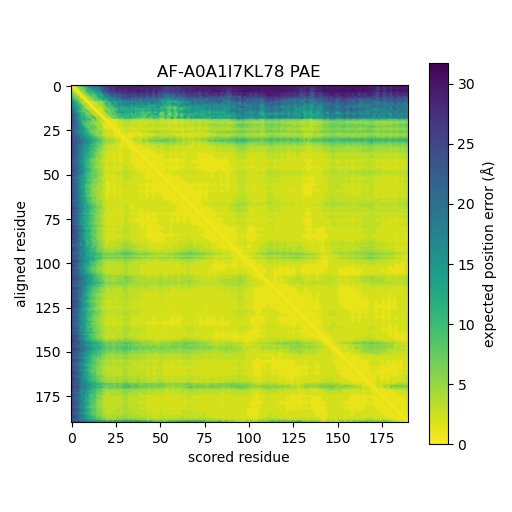4.577 1.00 96.00 172 GLY A CA 1
ATOM 1337 C C . GLY A 1 172 ? -12.034 -1.210 -13.715 1.00 96.00 172 GLY A C 1
ATOM 1338 O O . GLY A 1 172 ? -10.904 -1.203 -14.204 1.00 96.00 172 GLY A O 1
ATOM 1339 N N . LYS A 1 173 ? -12.257 -1.549 -12.434 1.00 96.12 173 LYS A N 1
ATOM 1340 C CA . LYS A 1 173 ? -11.184 -1.942 -11.497 1.00 96.12 173 LYS A CA 1
ATOM 1341 C C . LYS A 1 173 ? -10.317 -3.078 -12.053 1.00 96.12 173 LYS A C 1
ATOM 1343 O O . LYS A 1 173 ? -9.099 -2.980 -11.997 1.00 96.12 173 LYS A O 1
ATOM 1348 N N . ASP A 1 174 ? -10.920 -4.080 -12.691 1.00 97.25 174 ASP A N 1
ATOM 1349 C CA . ASP A 1 174 ? -10.198 -5.207 -13.299 1.00 97.25 174 ASP A CA 1
ATOM 1350 C C . ASP A 1 174 ? -9.098 -4.775 -14.288 1.00 97.25 174 ASP A C 1
ATOM 1352 O O . ASP A 1 174 ? -8.085 -5.460 -14.436 1.00 97.25 174 ASP A O 1
ATOM 1356 N N . ASP A 1 175 ? -9.286 -3.662 -15.003 1.00 97.81 175 ASP A N 1
ATOM 1357 C CA . ASP A 1 175 ? -8.292 -3.147 -15.950 1.00 97.81 175 ASP A CA 1
ATOM 1358 C C . ASP A 1 175 ? -7.156 -2.392 -15.246 1.00 97.81 175 ASP A C 1
ATOM 1360 O O . ASP A 1 175 ? -6.007 -2.454 -15.701 1.00 97.81 175 ASP A O 1
ATOM 1364 N N . ILE A 1 176 ? -7.453 -1.733 -14.121 1.00 98.38 176 ILE A N 1
ATOM 1365 C CA . ILE A 1 176 ? -6.447 -1.152 -13.222 1.00 98.38 176 ILE A CA 1
ATOM 1366 C C . ILE A 1 176 ? -5.613 -2.268 -12.586 1.00 98.38 176 ILE A C 1
ATOM 1368 O O . ILE A 1 176 ? -4.385 -2.225 -12.670 1.00 98.38 176 ILE A O 1
ATOM 1372 N N . ASP A 1 177 ? -6.254 -3.314 -12.063 1.00 97.88 177 ASP A N 1
ATOM 1373 C CA . ASP A 1 177 ? -5.582 -4.459 -11.436 1.00 97.88 177 ASP A CA 1
ATOM 1374 C C . ASP A 1 177 ? -4.635 -5.154 -12.426 1.00 97.88 177 ASP A C 1
ATOM 1376 O O . ASP A 1 177 ? -3.458 -5.372 -12.134 1.00 97.88 177 ASP A O 1
ATOM 1380 N N . LYS A 1 178 ? -5.099 -5.427 -13.656 1.00 98.25 178 LYS A N 1
ATOM 1381 C CA . LYS A 1 178 ? -4.252 -6.003 -14.720 1.00 98.25 178 LYS A CA 1
ATOM 1382 C C . LYS A 1 178 ? -3.069 -5.108 -15.074 1.00 98.25 178 LYS A C 1
ATOM 1384 O O . LYS A 1 178 ? -1.991 -5.611 -15.408 1.00 98.25 178 LYS A O 1
ATOM 1389 N N . PHE A 1 179 ? -3.261 -3.790 -15.059 1.00 98.56 179 PHE A N 1
ATOM 1390 C CA . PHE A 1 179 ? -2.178 -2.850 -15.321 1.00 98.56 179 PHE A CA 1
ATOM 1391 C C . PHE A 1 179 ? -1.138 -2.873 -14.203 1.00 98.56 179 PHE A C 1
ATOM 1393 O O . PHE A 1 179 ? 0.051 -3.009 -14.498 1.00 98.56 179 PHE A O 1
ATOM 1400 N N . LEU A 1 180 ? -1.573 -2.827 -12.945 1.00 98.56 180 LEU A N 1
ATOM 1401 C CA . LEU A 1 180 ? -0.691 -2.928 -11.786 1.00 98.56 180 LEU A CA 1
ATOM 1402 C C . LEU A 1 180 ? 0.076 -4.254 -11.780 1.00 98.56 180 LEU A C 1
ATOM 1404 O O . LEU A 1 180 ? 1.301 -4.235 -11.705 1.00 98.56 180 LEU A O 1
ATOM 1408 N N . GLN A 1 181 ? -0.591 -5.386 -12.019 1.00 98.19 181 GLN A N 1
ATOM 1409 C CA . GLN A 1 181 ? 0.067 -6.693 -12.167 1.00 98.19 181 GLN A CA 1
ATOM 1410 C C . GLN A 1 181 ? 1.130 -6.691 -13.275 1.00 98.19 181 GLN A C 1
ATOM 1412 O O . GLN A 1 181 ? 2.219 -7.249 -13.119 1.00 98.19 181 GLN A O 1
ATOM 1417 N N . LYS A 1 182 ? 0.850 -6.044 -14.417 1.00 98.31 182 LYS A N 1
ATOM 1418 C CA . LYS A 1 182 ? 1.839 -5.888 -15.492 1.00 98.31 182 LYS A CA 1
ATOM 1419 C C . LYS A 1 182 ? 3.043 -5.068 -15.023 1.00 98.31 182 LYS A C 1
ATOM 1421 O O . LYS A 1 182 ? 4.168 -5.480 -15.299 1.00 98.31 182 LYS A O 1
ATOM 1426 N N . MET A 1 183 ? 2.823 -3.940 -14.350 1.00 98.31 183 MET A N 1
ATOM 1427 C CA . MET A 1 183 ? 3.901 -3.081 -13.847 1.00 98.31 183 MET A CA 1
ATOM 1428 C C . MET A 1 183 ? 4.723 -3.775 -12.755 1.00 98.31 183 MET A C 1
ATOM 1430 O O . MET A 1 183 ? 5.951 -3.715 -12.793 1.00 98.31 183 MET A O 1
ATOM 1434 N N . GLY A 1 184 ? 4.072 -4.506 -11.847 1.00 97.50 184 GLY A N 1
ATOM 1435 C CA . GLY A 1 184 ? 4.727 -5.311 -10.817 1.00 97.50 184 GLY A CA 1
ATOM 1436 C C . GLY A 1 184 ? 5.651 -6.370 -11.414 1.00 97.50 184 GLY A C 1
ATOM 1437 O O . GLY A 1 184 ? 6.823 -6.443 -11.053 1.00 97.50 184 GLY A O 1
ATOM 1438 N N . ARG A 1 185 ? 5.179 -7.110 -12.424 1.00 97.19 185 ARG A N 1
ATOM 1439 C CA . ARG A 1 185 ? 6.017 -8.066 -13.164 1.00 97.19 185 ARG A CA 1
ATOM 1440 C C . ARG A 1 185 ? 7.223 -7.396 -13.828 1.00 97.19 185 ARG A C 1
ATOM 1442 O O . ARG A 1 185 ? 8.335 -7.886 -13.676 1.00 97.19 185 ARG A O 1
ATOM 1449 N N . ILE A 1 186 ? 7.028 -6.257 -14.501 1.00 96.62 186 ILE A N 1
ATOM 1450 C CA . ILE A 1 186 ? 8.139 -5.502 -15.110 1.00 96.62 186 ILE A CA 1
ATOM 1451 C C . ILE A 1 186 ? 9.168 -5.086 -14.054 1.00 96.62 186 ILE A C 1
ATOM 1453 O O . ILE A 1 186 ? 10.363 -5.107 -14.332 1.00 96.62 186 ILE A O 1
ATOM 1457 N N . ALA A 1 187 ? 8.728 -4.687 -12.858 1.00 95.69 187 ALA A N 1
ATOM 1458 C CA . ALA A 1 187 ? 9.632 -4.356 -11.763 1.00 95.69 187 ALA A CA 1
ATOM 1459 C C . ALA A 1 187 ? 10.365 -5.597 -11.226 1.00 95.69 187 ALA A C 1
ATOM 1461 O O . ALA A 1 187 ? 11.552 -5.503 -10.918 1.00 95.69 187 ALA A O 1
ATOM 1462 N N . SER A 1 188 ? 9.676 -6.736 -11.135 1.00 95.62 188 SER A N 1
ATOM 1463 C CA . SER A 1 188 ? 10.204 -8.005 -10.624 1.00 95.62 188 SER A CA 1
ATOM 1464 C C . SER A 1 188 ? 11.277 -8.628 -11.524 1.00 95.62 188 SER A C 1
ATOM 1466 O O . SER A 1 188 ? 12.243 -9.194 -11.023 1.00 95.62 188 SER A O 1
ATOM 1468 N N . GLU A 1 189 ? 11.142 -8.479 -12.844 1.00 93.62 189 GLU A N 1
ATOM 1469 C CA . GLU A 1 189 ? 12.004 -9.102 -13.866 1.00 93.62 189 GLU A CA 1
ATOM 1470 C C . GLU A 1 189 ? 13.282 -8.298 -14.211 1.00 93.62 189 GLU A C 1
ATOM 1472 O O . GLU A 1 189 ? 13.947 -8.607 -15.202 1.00 93.62 189 GLU A O 1
ATOM 1477 N N . ARG A 1 190 ? 13.608 -7.240 -13.455 1.00 87.12 190 ARG A N 1
ATOM 1478 C CA . ARG A 1 190 ? 14.738 -6.337 -13.758 1.00 87.12 190 ARG A CA 1
ATOM 1479 C C . ARG A 1 190 ? 16.131 -6.872 -13.426 1.00 87.12 190 ARG A C 1
ATOM 1481 O O . ARG A 1 190 ? 16.266 -7.767 -12.570 1.00 87.12 190 ARG A O 1
#

Foldseek 3Di:
DDPDPPPVVVVVVVVVLVVVLCVLCVPCAPPVLDGDPVSLLVVLVCLLQLVDALVSVLVNCVVCVVSVNNVVNLVNNLPHQQQSNCCNHPNHDDPPAAQKGKDFLLDSAADDDLSRVLSVQQCVLCVVQSHHSRRHPLGIAIAHPPDPPLRPNVSSCVLSVVSVVCVVVVHHSVVNSVSSVVSRVVRRVD

Mean predicted aligned error: 5.29 Å

Sequence (190 aa):
EKVVDKAGDAAEEVVERTSKVDDCLKDILDTSGNVSADKISKLRRGIQKGDFSFDEIKEISEKMSNLGITEEFESEMKKINFGEYLKNMEGPPPEDMFNPHAHHIVFKNGNGAVQQELVKQGQAVLREYGIDPILAEEVLTWAPNGIPGQHSVEPLREVVEGLVERAEFGVGKDDIDKFLQKMGRIASER

pLDDT: mean 92.64, std 11.81, range [41.75, 98.69]

Radius of gyration: 18.12 Å; Cα contacts (8 Å, |Δi|>4): 207; chains: 1; bounding box: 45×55×43 Å